Protein AF-A0A9E3VRW7-F1 (afdb_monomer_lite)

Structure (mmCIF, N/CA/C/O backbone):
data_AF-A0A9E3VRW7-F1
#
_entry.id   AF-A0A9E3VRW7-F1
#
loop_
_atom_site.group_PDB
_atom_site.id
_atom_site.type_symbol
_atom_site.label_atom_id
_atom_site.label_alt_id
_atom_site.label_comp_id
_atom_site.label_asym_id
_atom_site.label_entity_id
_atom_site.label_seq_id
_atom_site.pdbx_PDB_ins_code
_atom_site.Cartn_x
_atom_site.Cartn_y
_atom_site.Cartn_z
_atom_site.occupancy
_atom_site.B_iso_or_equiv
_atom_site.auth_seq_id
_atom_site.auth_comp_id
_atom_site.auth_asym_id
_atom_site.auth_atom_id
_atom_site.pdbx_PDB_model_num
ATOM 1 N N . LEU A 1 1 ? -4.780 -5.514 4.130 1.00 56.69 1 LEU A N 1
ATOM 2 C CA . LEU A 1 1 ? -4.415 -6.867 3.627 1.00 56.69 1 LEU A CA 1
ATOM 3 C C . LEU A 1 1 ? -5.246 -7.977 4.268 1.00 56.69 1 LEU A C 1
ATOM 5 O O . LEU A 1 1 ? -5.865 -8.692 3.493 1.00 56.69 1 LEU A O 1
ATOM 9 N N . PRO A 1 2 ? -5.353 -8.097 5.607 1.00 61.03 2 PRO A N 1
ATOM 10 C CA . PRO A 1 2 ? -6.103 -9.200 6.232 1.00 61.03 2 PRO A CA 1
ATOM 11 C C . PRO A 1 2 ? -7.586 -9.253 5.849 1.00 61.03 2 PRO A C 1
ATOM 13 O O . PRO A 1 2 ? -8.140 -10.332 5.719 1.00 61.03 2 PRO A O 1
ATOM 16 N N . ALA A 1 3 ? -8.183 -8.095 5.550 1.00 67.69 3 ALA A N 1
ATOM 17 C CA . ALA A 1 3 ? -9.534 -7.971 5.001 1.00 67.69 3 ALA A CA 1
ATOM 18 C C . ALA A 1 3 ? -9.744 -8.635 3.623 1.00 67.69 3 ALA A C 1
ATOM 20 O O . ALA A 1 3 ? -10.863 -8.981 3.274 1.00 67.69 3 ALA A O 1
ATOM 21 N N . ARG A 1 4 ? -8.685 -8.742 2.807 1.00 79.56 4 ARG A N 1
ATOM 22 C CA . ARG A 1 4 ? -8.758 -9.193 1.402 1.00 79.56 4 ARG A CA 1
ATOM 23 C C . ARG A 1 4 ? -8.120 -10.561 1.186 1.00 79.56 4 ARG A C 1
ATOM 25 O O . ARG A 1 4 ? -8.521 -11.288 0.290 1.00 79.56 4 ARG A O 1
ATOM 32 N N . VAL A 1 5 ? -7.104 -10.887 1.983 1.00 82.25 5 VAL A N 1
ATOM 33 C CA . VAL A 1 5 ? -6.364 -12.147 1.909 1.00 82.25 5 VAL A CA 1
ATOM 34 C C . VAL A 1 5 ? -6.290 -12.727 3.316 1.00 82.25 5 VAL A C 1
ATOM 36 O O . VAL A 1 5 ? -5.524 -12.247 4.159 1.00 82.25 5 VAL A O 1
ATOM 39 N N . GLY A 1 6 ? -7.113 -13.747 3.564 1.00 78.81 6 GLY A N 1
ATOM 40 C CA . GLY A 1 6 ? -7.118 -14.483 4.824 1.00 78.81 6 GLY A CA 1
ATOM 41 C C . GLY A 1 6 ? -5.772 -15.164 5.070 1.00 78.81 6 GLY A C 1
ATOM 42 O O . GLY A 1 6 ? -5.155 -15.682 4.142 1.00 78.81 6 GLY A O 1
ATOM 43 N N . HIS A 1 7 ? -5.306 -15.138 6.321 1.00 79.88 7 HIS A N 1
ATOM 44 C CA . HIS A 1 7 ? -4.051 -15.771 6.757 1.00 79.88 7 HIS A CA 1
ATOM 45 C C . HIS A 1 7 ? -2.822 -15.417 5.904 1.00 79.88 7 HIS A C 1
ATOM 47 O O . HIS A 1 7 ? -1.928 -16.243 5.726 1.00 79.88 7 HIS A O 1
ATOM 53 N N . TYR A 1 8 ? -2.767 -14.185 5.387 1.00 84.25 8 TYR A N 1
ATOM 54 C CA . TYR A 1 8 ? -1.642 -13.723 4.583 1.00 84.25 8 TYR A CA 1
ATOM 55 C C . TYR A 1 8 ? -0.297 -13.953 5.288 1.00 84.25 8 TYR A C 1
ATOM 57 O O . TYR A 1 8 ? -0.064 -13.467 6.400 1.00 84.25 8 TYR A O 1
ATOM 65 N N . THR A 1 9 ? 0.617 -14.622 4.590 1.00 84.62 9 THR A N 1
ATOM 66 C CA . THR A 1 9 ? 2.029 -14.744 4.962 1.00 84.62 9 THR A CA 1
ATOM 67 C C . THR A 1 9 ? 2.898 -14.095 3.890 1.00 84.62 9 THR A C 1
ATOM 69 O O . THR A 1 9 ? 2.550 -14.078 2.711 1.00 84.62 9 THR A O 1
ATOM 72 N N . SER A 1 10 ? 4.075 -13.590 4.271 1.00 85.62 10 SER A N 1
ATOM 73 C CA . SER A 1 10 ? 5.026 -13.011 3.305 1.00 85.62 10 SER A CA 1
ATOM 74 C C . SER A 1 10 ? 5.414 -13.984 2.184 1.00 85.62 10 SER A C 1
ATOM 76 O O . SER A 1 10 ? 5.638 -13.553 1.059 1.00 85.62 10 SER A O 1
ATOM 78 N N . THR A 1 11 ? 5.411 -15.290 2.469 1.00 88.25 11 THR A N 1
ATOM 79 C CA . THR A 1 11 ? 5.701 -16.346 1.488 1.00 88.25 11 THR A CA 1
ATOM 80 C C . THR A 1 11 ? 4.677 -16.429 0.358 1.00 88.25 11 THR A C 1
ATOM 82 O O . THR A 1 11 ? 5.025 -16.881 -0.725 1.00 88.25 11 THR A O 1
ATOM 85 N N . MET A 1 12 ? 3.429 -15.989 0.571 1.00 90.25 12 MET A N 1
ATOM 86 C CA . MET A 1 12 ? 2.426 -15.948 -0.500 1.00 90.25 12 MET A CA 1
ATOM 87 C C . MET A 1 12 ? 2.810 -14.924 -1.570 1.00 90.25 12 MET A C 1
ATOM 89 O O . MET A 1 12 ? 2.725 -15.215 -2.759 1.00 90.25 12 MET A O 1
ATOM 93 N N . LEU A 1 13 ? 3.265 -13.736 -1.154 1.00 88.38 13 LEU A N 1
ATOM 94 C CA . LEU A 1 13 ? 3.719 -12.704 -2.085 1.00 88.38 13 LEU A CA 1
ATOM 95 C C . LEU A 1 13 ? 5.017 -13.119 -2.787 1.00 88.38 13 LEU A C 1
ATOM 97 O O . LEU A 1 13 ? 5.138 -12.921 -3.994 1.00 88.38 13 LEU A O 1
ATOM 101 N N . ASP A 1 14 ? 5.950 -13.735 -2.052 1.00 90.12 14 ASP A N 1
ATOM 102 C CA . ASP A 1 14 ? 7.171 -14.300 -2.639 1.00 90.12 14 ASP A CA 1
ATOM 103 C C . ASP A 1 14 ? 6.813 -15.332 -3.730 1.00 90.12 14 ASP A C 1
ATOM 105 O O . ASP A 1 14 ? 7.257 -15.205 -4.868 1.00 90.12 14 ASP A O 1
ATOM 109 N N . GLY A 1 15 ? 5.909 -16.273 -3.428 1.00 91.06 15 GLY A N 1
ATOM 110 C CA . GLY A 1 15 ? 5.465 -17.301 -4.372 1.00 91.06 15 GLY A CA 1
ATOM 111 C C . GLY A 1 15 ? 4.766 -16.743 -5.615 1.00 91.06 15 GLY A C 1
ATOM 112 O O . GLY A 1 15 ? 5.042 -17.202 -6.718 1.00 91.06 15 GLY A O 1
ATOM 113 N N . ILE A 1 16 ? 3.914 -15.718 -5.479 1.00 89.75 16 ILE A N 1
ATOM 114 C CA . ILE A 1 16 ? 3.300 -15.052 -6.644 1.00 89.75 16 ILE A CA 1
ATOM 115 C C . ILE A 1 16 ? 4.371 -14.389 -7.515 1.00 89.75 16 ILE A C 1
ATOM 117 O O . ILE A 1 16 ? 4.276 -14.441 -8.735 1.00 89.75 16 ILE A O 1
ATOM 121 N N . THR A 1 17 ? 5.393 -13.786 -6.914 1.00 88.38 17 THR A N 1
ATOM 122 C CA . THR A 1 17 ? 6.481 -13.121 -7.655 1.00 88.38 17 THR A CA 1
ATOM 123 C C . THR A 1 17 ? 7.325 -14.123 -8.437 1.00 88.38 17 THR A C 1
ATOM 125 O O . THR A 1 17 ? 7.737 -13.843 -9.555 1.00 88.38 17 THR A O 1
ATOM 128 N N . GLU A 1 18 ? 7.547 -15.309 -7.872 1.00 87.69 18 GLU A N 1
ATOM 129 C CA . GLU A 1 18 ? 8.288 -16.390 -8.531 1.00 87.69 18 GLU A CA 1
ATOM 130 C C . GLU A 1 18 ? 7.469 -17.096 -9.623 1.00 87.69 18 GLU A C 1
ATOM 132 O O . GLU A 1 18 ? 8.027 -17.550 -10.620 1.00 87.69 18 GLU A O 1
ATOM 137 N N . GLN A 1 19 ? 6.150 -17.212 -9.440 1.00 90.38 19 GLN A N 1
ATOM 138 C CA . GLN A 1 19 ? 5.262 -17.979 -10.324 1.00 90.38 19 GLN A CA 1
ATOM 139 C C . GLN A 1 19 ? 4.557 -17.136 -11.393 1.00 90.38 19 GLN A C 1
ATOM 141 O O . GLN A 1 19 ? 3.916 -17.695 -12.282 1.00 90.38 19 GLN A O 1
ATOM 146 N N . SER A 1 20 ? 4.628 -15.808 -11.306 1.00 90.62 20 SER A N 1
ATOM 147 C CA . SER A 1 20 ? 3.950 -14.892 -12.225 1.00 90.62 20 SER A CA 1
ATOM 148 C C . SER A 1 20 ? 4.893 -13.815 -12.755 1.00 90.62 20 SER A C 1
ATOM 150 O O . SER A 1 20 ? 6.040 -13.696 -12.340 1.00 90.62 20 SER A O 1
ATOM 152 N N . ASP A 1 21 ? 4.377 -12.981 -13.654 1.00 90.56 21 ASP A N 1
ATOM 153 C CA . ASP A 1 21 ? 5.081 -11.806 -14.169 1.00 90.56 21 ASP A CA 1
ATOM 154 C C . ASP A 1 21 ? 4.985 -10.578 -13.254 1.00 90.56 21 ASP A C 1
ATOM 156 O O . ASP A 1 21 ? 5.237 -9.451 -13.693 1.00 90.56 21 ASP A O 1
ATOM 160 N N . LEU A 1 22 ? 4.586 -10.757 -11.992 1.00 92.88 22 LEU A N 1
ATOM 161 C CA . LEU A 1 22 ? 4.568 -9.672 -11.023 1.00 92.88 22 LEU A CA 1
ATOM 162 C C . LEU A 1 22 ? 5.998 -9.181 -10.771 1.00 92.88 22 LEU A C 1
ATOM 164 O O . LEU A 1 22 ? 6.883 -9.944 -10.398 1.00 92.88 22 LEU A O 1
ATOM 168 N N . MET A 1 23 ? 6.209 -7.880 -10.930 1.00 92.31 23 MET A N 1
ATOM 169 C CA . MET A 1 23 ? 7.456 -7.206 -10.601 1.00 92.31 23 MET A CA 1
ATOM 170 C C . MET A 1 23 ? 7.197 -5.994 -9.708 1.00 92.31 23 MET A C 1
ATOM 172 O O . MET A 1 23 ? 6.079 -5.472 -9.616 1.00 92.31 23 MET A O 1
ATOM 176 N N . TRP A 1 24 ? 8.260 -5.520 -9.067 1.00 93.75 24 TRP A N 1
ATOM 177 C CA . TRP A 1 24 ? 8.271 -4.229 -8.398 1.00 93.75 24 TRP A CA 1
ATOM 178 C C . TRP A 1 24 ? 9.310 -3.311 -9.038 1.00 93.75 24 TRP A C 1
ATOM 180 O O . TRP A 1 24 ? 10.312 -3.767 -9.579 1.00 93.75 24 TRP A O 1
ATOM 190 N N . SER A 1 25 ? 9.081 -2.007 -8.993 1.00 92.19 25 SER A N 1
ATOM 191 C CA . SER A 1 25 ? 10.049 -0.986 -9.410 1.00 92.19 25 SER A CA 1
ATOM 192 C C . SER A 1 25 ? 9.895 0.239 -8.521 1.00 92.19 25 SER A C 1
ATOM 194 O O . SER A 1 25 ? 8.840 0.429 -7.921 1.00 92.19 25 SER A O 1
ATOM 196 N N . GLY A 1 26 ? 10.915 1.087 -8.403 1.00 90.88 26 GLY A N 1
ATOM 197 C CA . GLY A 1 26 ? 10.721 2.362 -7.714 1.00 90.88 26 GLY A CA 1
ATOM 198 C C . GLY A 1 26 ? 9.974 3.373 -8.583 1.00 90.88 26 GLY A C 1
ATOM 199 O O . GLY A 1 26 ? 10.070 3.356 -9.811 1.00 90.88 26 GLY A O 1
ATOM 200 N N . CYS A 1 27 ? 9.216 4.242 -7.924 1.00 87.56 27 CYS A N 1
ATOM 201 C CA . CYS A 1 27 ? 8.469 5.349 -8.530 1.00 87.56 27 CYS A CA 1
ATOM 202 C C . CYS A 1 27 ? 8.624 6.628 -7.688 1.00 87.56 27 CYS A C 1
ATOM 204 O O . CYS A 1 27 ? 7.655 7.318 -7.361 1.00 87.56 27 CYS A O 1
ATOM 206 N N . GLY A 1 28 ? 9.857 6.870 -7.242 1.00 86.75 28 GLY A N 1
ATOM 207 C CA . GLY A 1 28 ? 10.236 7.943 -6.332 1.00 86.75 28 GLY A CA 1
ATOM 208 C C . GLY A 1 28 ? 10.828 7.440 -5.006 1.00 86.75 28 GLY A C 1
ATOM 209 O O . GLY A 1 28 ? 10.850 6.234 -4.726 1.00 86.75 28 GLY A O 1
ATOM 210 N N . PRO A 1 29 ? 11.326 8.356 -4.155 1.00 87.69 29 PRO A N 1
ATOM 211 C CA . PRO A 1 29 ? 12.037 8.004 -2.928 1.00 87.69 29 PRO A CA 1
ATOM 212 C C . PRO A 1 29 ? 11.196 7.141 -1.982 1.00 87.69 29 PRO A C 1
ATOM 214 O O . PRO A 1 29 ? 10.146 7.573 -1.505 1.00 87.69 29 PRO A O 1
ATOM 217 N N . GLN A 1 30 ? 11.683 5.929 -1.690 1.00 88.62 30 GLN A N 1
ATOM 218 C CA . GLN A 1 30 ? 11.021 4.938 -0.824 1.00 88.62 30 GLN A CA 1
ATOM 219 C C . GLN A 1 30 ? 9.583 4.587 -1.247 1.00 88.62 30 GLN A C 1
ATOM 221 O O . GLN A 1 30 ? 8.774 4.153 -0.425 1.00 88.62 30 GLN A O 1
ATOM 226 N N . LYS A 1 31 ? 9.257 4.766 -2.530 1.00 88.88 31 LYS A N 1
ATOM 227 C CA . LYS A 1 31 ? 7.981 4.369 -3.121 1.00 88.88 31 LYS A CA 1
ATOM 228 C C . LYS A 1 31 ? 8.234 3.289 -4.151 1.00 88.88 31 LYS A C 1
ATOM 230 O O . LYS A 1 31 ? 9.124 3.420 -4.989 1.00 88.88 31 LYS A O 1
ATOM 235 N N . ILE A 1 32 ? 7.433 2.235 -4.077 1.00 91.25 32 ILE A N 1
ATOM 236 C CA . ILE A 1 32 ? 7.453 1.148 -5.047 1.00 91.25 32 ILE A CA 1
ATOM 237 C C . ILE A 1 32 ? 6.130 1.099 -5.800 1.00 91.25 32 ILE A C 1
ATOM 239 O O . ILE A 1 32 ? 5.061 1.331 -5.236 1.00 91.25 32 ILE A O 1
ATOM 243 N N . LEU A 1 33 ? 6.227 0.756 -7.071 1.00 90.25 33 LEU A N 1
ATOM 244 C CA . LEU A 1 33 ? 5.139 0.353 -7.932 1.00 90.25 33 LEU A CA 1
ATOM 245 C C . LEU A 1 33 ? 5.131 -1.174 -7.998 1.00 90.25 33 LEU A C 1
ATOM 247 O O . LEU A 1 33 ? 6.176 -1.783 -8.213 1.00 90.25 33 LEU A O 1
ATOM 251 N N . LEU A 1 34 ? 3.951 -1.774 -7.852 1.00 91.12 34 LEU A N 1
ATOM 252 C CA . LEU A 1 34 ? 3.716 -3.176 -8.185 1.00 91.12 34 LEU A CA 1
ATOM 253 C C . LEU A 1 34 ? 2.979 -3.232 -9.516 1.00 91.12 34 LEU A C 1
ATOM 255 O O . LEU A 1 34 ? 1.935 -2.599 -9.667 1.00 91.12 34 LEU A O 1
ATOM 259 N N . SER A 1 35 ? 3.522 -3.974 -10.473 1.00 91.25 35 SER A N 1
ATOM 260 C CA . SER A 1 35 ? 2.912 -4.138 -11.791 1.00 91.25 35 SER A CA 1
ATOM 261 C C . SER A 1 35 ? 3.303 -5.481 -12.389 1.00 91.25 35 SER A C 1
ATOM 263 O O . SER A 1 35 ? 4.332 -6.053 -12.035 1.00 91.25 35 SER A O 1
ATOM 265 N N . PHE A 1 36 ? 2.482 -5.997 -13.297 1.00 91.12 36 PHE A N 1
ATOM 266 C CA . PHE A 1 36 ? 2.937 -7.076 -14.163 1.00 91.12 36 PHE A CA 1
ATOM 267 C C . PHE A 1 36 ? 3.898 -6.521 -15.209 1.00 91.12 36 PHE A C 1
ATOM 269 O O . PHE A 1 36 ? 3.717 -5.388 -15.657 1.00 91.12 36 PHE A O 1
ATOM 276 N N . ARG A 1 37 ? 4.878 -7.326 -15.636 1.00 88.56 37 ARG A N 1
ATOM 277 C CA . ARG A 1 37 ? 5.895 -6.902 -16.613 1.00 88.56 37 ARG A CA 1
ATOM 278 C C . ARG A 1 37 ? 5.296 -6.255 -17.866 1.00 88.56 37 ARG A C 1
ATOM 280 O O . ARG A 1 37 ? 5.799 -5.232 -18.313 1.00 88.56 37 ARG A O 1
ATOM 287 N N . PHE A 1 38 ? 4.205 -6.821 -18.382 1.00 87.44 38 PHE A N 1
ATOM 288 C CA . PHE A 1 38 ? 3.514 -6.344 -19.585 1.00 87.44 38 PHE A CA 1
ATOM 289 C C . PHE A 1 38 ? 2.714 -5.046 -19.381 1.00 87.44 38 PHE A C 1
ATOM 291 O O . PHE A 1 38 ? 2.389 -4.376 -20.349 1.00 87.44 38 PHE A O 1
ATOM 298 N N . ASN A 1 39 ? 2.414 -4.672 -18.134 1.00 89.69 39 ASN A N 1
ATOM 299 C CA . ASN A 1 39 ? 1.672 -3.454 -17.792 1.00 89.69 39 ASN A CA 1
ATOM 300 C C . ASN A 1 39 ? 2.591 -2.297 -17.391 1.00 89.69 39 ASN A C 1
ATOM 302 O O . ASN A 1 39 ? 2.111 -1.262 -16.930 1.00 89.69 39 ASN A O 1
ATOM 306 N N . ARG A 1 40 ? 3.910 -2.463 -17.495 1.00 86.94 40 ARG A N 1
ATOM 307 C CA . ARG A 1 40 ? 4.858 -1.476 -16.982 1.00 86.94 40 ARG A CA 1
ATOM 308 C C . ARG A 1 40 ? 4.713 -0.110 -17.661 1.00 86.94 40 ARG A C 1
ATOM 310 O O . ARG A 1 40 ? 4.780 0.905 -16.972 1.00 86.94 40 ARG A O 1
ATOM 317 N N . ASP A 1 41 ? 4.423 -0.090 -18.957 1.00 87.88 41 ASP A N 1
ATOM 318 C CA . ASP A 1 41 ? 4.277 1.142 -19.748 1.00 87.88 41 ASP A CA 1
ATOM 319 C C . ASP A 1 41 ? 3.046 1.971 -19.337 1.00 87.88 41 ASP A C 1
ATOM 321 O O . ASP A 1 41 ? 2.973 3.184 -19.555 1.00 87.88 41 ASP A O 1
ATOM 325 N N . LEU A 1 42 ? 2.095 1.355 -18.622 1.00 89.12 42 LEU A N 1
ATOM 326 C CA . LEU A 1 42 ? 0.970 2.075 -18.029 1.00 89.12 42 LEU A CA 1
ATOM 327 C C . LEU A 1 42 ? 1.428 3.042 -16.929 1.00 89.12 42 LEU A C 1
ATOM 329 O O . LEU A 1 42 ? 0.737 4.031 -16.681 1.00 89.12 42 LEU A O 1
ATOM 333 N N . TYR A 1 43 ? 2.579 2.800 -16.295 1.00 86.56 43 TYR A N 1
ATOM 334 C CA . TYR A 1 43 ? 3.046 3.508 -15.102 1.00 86.56 43 TYR A CA 1
ATOM 335 C C . TYR A 1 43 ? 4.417 4.176 -15.315 1.00 86.56 43 TYR A C 1
ATOM 337 O O . TYR A 1 43 ? 5.398 3.791 -14.667 1.00 86.56 43 TYR A O 1
ATOM 345 N N . PRO A 1 44 ? 4.521 5.195 -16.188 1.00 81.31 44 PRO A N 1
ATOM 346 C CA . PRO A 1 44 ? 5.765 5.936 -16.337 1.00 81.31 44 PRO A CA 1
ATOM 347 C C . PRO A 1 44 ? 6.161 6.569 -14.997 1.00 81.31 44 PRO A C 1
ATOM 349 O O . PRO A 1 44 ? 5.319 7.119 -14.277 1.00 81.31 44 PRO A O 1
ATOM 352 N N . ASN A 1 45 ? 7.443 6.466 -14.639 1.00 75.25 45 ASN A N 1
ATOM 353 C CA . ASN A 1 45 ? 7.954 7.081 -13.422 1.00 75.25 45 ASN A CA 1
ATOM 354 C C . ASN A 1 45 ? 8.151 8.588 -13.666 1.00 75.25 45 ASN A C 1
ATOM 356 O O . ASN A 1 45 ? 9.039 8.938 -14.438 1.00 75.25 45 ASN A O 1
ATOM 360 N N . PRO A 1 46 ? 7.397 9.482 -13.000 1.00 65.06 46 PRO A N 1
ATOM 361 C CA . PRO A 1 46 ? 7.520 10.924 -13.222 1.00 65.06 46 PRO A CA 1
ATOM 362 C C . PRO A 1 46 ? 8.895 11.479 -12.822 1.00 65.06 46 PRO A C 1
ATOM 364 O O . PRO A 1 46 ? 9.307 12.515 -13.331 1.00 65.06 46 PRO A O 1
ATOM 367 N N . ASP A 1 47 ? 9.608 10.790 -11.924 1.00 64.75 47 ASP A N 1
ATOM 368 C CA . ASP A 1 47 ? 10.940 11.190 -11.462 1.00 64.75 47 ASP A CA 1
ATOM 369 C C . ASP A 1 47 ? 12.071 10.600 -12.331 1.00 64.75 47 ASP A C 1
ATOM 371 O O . ASP A 1 47 ? 13.245 10.876 -12.077 1.00 64.75 47 ASP A O 1
ATOM 375 N N . ALA A 1 48 ? 11.759 9.779 -13.346 1.00 61.84 48 ALA A N 1
ATOM 376 C CA . ALA A 1 48 ? 12.775 9.217 -14.244 1.00 61.84 48 ALA A CA 1
ATOM 377 C C . ALA A 1 48 ? 13.450 10.280 -15.128 1.00 61.84 48 ALA A C 1
ATOM 379 O O . ALA A 1 48 ? 14.602 10.074 -15.519 1.00 61.84 48 ALA A O 1
ATOM 380 N N . ASP A 1 49 ? 12.763 11.401 -15.370 1.00 56.25 49 ASP A N 1
ATOM 381 C CA . ASP A 1 49 ? 13.200 12.504 -16.239 1.00 56.25 49 ASP A CA 1
ATOM 382 C C . ASP A 1 49 ? 13.899 13.639 -15.464 1.00 56.25 49 ASP A C 1
ATOM 384 O O . ASP A 1 49 ? 14.289 14.656 -16.034 1.00 56.25 49 ASP A O 1
ATOM 388 N N . ALA A 1 50 ? 14.042 13.500 -14.138 1.00 59.34 50 ALA A N 1
ATOM 389 C CA . ALA A 1 50 ? 14.607 14.543 -13.280 1.00 59.34 50 ALA A CA 1
ATOM 390 C C . ALA A 1 50 ? 16.140 14.677 -13.391 1.00 59.34 50 ALA A C 1
ATOM 392 O O . ALA A 1 50 ? 16.691 15.706 -12.996 1.00 59.34 50 ALA A O 1
ATOM 393 N N . GLU A 1 51 ? 16.840 13.673 -13.929 1.00 58.31 51 GLU A N 1
ATOM 394 C CA . GLU A 1 51 ? 18.233 13.826 -14.356 1.00 58.31 51 GLU A CA 1
ATOM 395 C C . GLU A 1 51 ? 18.322 14.042 -15.863 1.00 58.31 51 GLU A C 1
ATOM 397 O O . GLU A 1 51 ? 17.499 13.508 -16.605 1.00 58.31 51 GLU A O 1
ATOM 402 N N . PRO A 1 52 ? 19.355 14.760 -16.346 1.00 56.16 52 PRO A N 1
ATOM 403 C CA . PRO A 1 52 ? 19.665 14.709 -17.758 1.00 56.16 52 PRO A CA 1
ATOM 404 C C . PRO A 1 52 ? 19.904 13.240 -18.120 1.00 56.16 52 PRO A C 1
ATOM 406 O O . PRO A 1 52 ? 20.801 12.588 -17.584 1.00 56.16 52 PRO A O 1
ATOM 409 N N . GLU A 1 53 ? 19.090 12.746 -19.049 1.00 57.38 53 GLU A N 1
ATOM 410 C CA . GLU A 1 53 ? 19.085 11.404 -19.649 1.00 57.38 53 GLU A CA 1
ATOM 411 C C . GLU A 1 53 ? 20.497 10.879 -20.009 1.00 57.38 53 GLU A C 1
ATOM 413 O O . GLU A 1 53 ? 20.745 9.683 -20.121 1.00 57.38 53 GLU A O 1
ATOM 418 N N . THR A 1 54 ? 21.473 11.784 -20.099 1.00 62.88 54 THR A N 1
ATOM 419 C CA . THR A 1 54 ? 22.882 11.563 -20.419 1.00 62.88 54 THR A CA 1
ATOM 420 C C . THR A 1 54 ? 23.720 10.855 -19.346 1.00 62.88 54 THR A C 1
ATOM 422 O O . THR A 1 54 ? 24.786 10.336 -19.693 1.00 62.88 54 THR A O 1
ATOM 425 N N . LEU A 1 55 ? 23.311 10.812 -18.069 1.00 76.38 55 LEU A N 1
ATOM 426 C CA . LEU A 1 55 ? 24.132 10.220 -16.995 1.00 76.38 55 LEU A CA 1
ATOM 427 C C . LEU A 1 55 ? 23.942 8.706 -16.840 1.00 76.38 55 LEU A C 1
ATOM 429 O O . LEU A 1 55 ? 24.923 7.982 -16.649 1.00 76.38 55 LEU A O 1
ATOM 433 N N . TRP A 1 56 ? 22.711 8.201 -16.963 1.00 85.00 56 TRP A N 1
ATOM 434 C CA . TRP A 1 56 ? 22.425 6.773 -16.784 1.00 85.00 56 TRP A CA 1
ATOM 435 C C . TRP A 1 56 ? 23.203 5.866 -17.757 1.00 85.00 56 TRP A C 1
ATOM 437 O O . TRP A 1 56 ? 23.843 4.927 -17.277 1.00 85.00 56 TRP A O 1
ATOM 447 N N . PRO A 1 57 ? 23.293 6.170 -19.069 1.00 86.31 57 PRO A N 1
ATOM 448 C CA . PRO A 1 57 ? 24.088 5.377 -20.010 1.00 86.31 57 PRO A CA 1
ATOM 449 C C . PRO A 1 57 ? 25.583 5.295 -19.664 1.00 86.31 57 PRO A C 1
ATOM 451 O O . PRO A 1 57 ? 26.262 4.366 -20.092 1.00 86.31 57 PRO A O 1
ATOM 454 N N . GLN A 1 58 ? 26.113 6.244 -18.884 1.00 87.00 58 GLN A N 1
ATOM 455 C CA . GLN A 1 58 ? 27.512 6.243 -18.436 1.00 87.00 58 GLN A CA 1
ATOM 456 C C . GLN A 1 58 ? 27.712 5.459 -17.133 1.00 87.00 58 GLN A C 1
ATOM 458 O O . GLN A 1 58 ? 28.799 4.929 -16.890 1.00 87.00 58 GLN A O 1
ATOM 463 N N . ILE A 1 59 ? 26.685 5.410 -16.281 1.00 89.12 59 ILE A N 1
ATOM 464 C CA . ILE A 1 59 ? 26.733 4.770 -14.963 1.00 89.12 59 ILE A CA 1
ATOM 465 C C . ILE A 1 59 ? 26.341 3.295 -15.053 1.00 89.12 59 ILE A C 1
ATOM 467 O O . ILE A 1 59 ? 26.994 2.459 -14.430 1.00 89.12 59 ILE A O 1
ATOM 471 N N . ALA A 1 60 ? 25.323 2.955 -15.848 1.00 91.31 60 ALA A N 1
ATOM 472 C CA . ALA A 1 60 ? 24.800 1.596 -15.934 1.00 91.31 60 ALA A CA 1
ATOM 473 C C . ALA A 1 60 ? 25.884 0.559 -16.298 1.00 91.31 60 ALA A C 1
ATOM 475 O O . ALA A 1 60 ? 25.994 -0.425 -15.568 1.00 91.31 60 ALA A O 1
ATOM 476 N N . PRO A 1 61 ? 26.771 0.795 -17.292 1.00 93.94 61 PRO A N 1
ATOM 477 C CA . PRO A 1 61 ? 27.850 -0.141 -17.620 1.00 93.94 61 PRO A CA 1
ATOM 478 C C . PRO A 1 61 ? 28.963 -0.210 -16.569 1.00 93.94 61 PRO A C 1
ATOM 480 O O . PRO A 1 61 ? 29.817 -1.078 -16.650 1.00 93.94 61 PRO A O 1
ATOM 483 N N . ARG A 1 62 ? 29.015 0.724 -15.609 1.00 93.62 62 ARG A N 1
ATOM 484 C CA . ARG A 1 62 ? 29.953 0.657 -14.475 1.00 93.62 62 ARG A CA 1
ATOM 485 C C . ARG A 1 62 ? 29.381 -0.142 -13.314 1.00 93.62 62 ARG A C 1
ATOM 487 O O . ARG A 1 62 ? 30.155 -0.659 -12.522 1.00 93.62 62 ARG A O 1
ATOM 494 N N . LEU A 1 63 ? 28.053 -0.202 -13.198 1.00 93.38 63 LEU A N 1
ATOM 495 C CA . LEU A 1 63 ? 27.355 -0.956 -12.159 1.00 93.38 63 LEU A CA 1
ATOM 496 C C . LEU A 1 63 ? 27.048 -2.390 -12.591 1.00 93.38 63 LEU A C 1
ATOM 498 O O . LEU A 1 63 ? 27.138 -3.281 -11.758 1.00 93.38 63 LEU A O 1
ATOM 502 N N . PHE A 1 64 ? 26.717 -2.617 -13.863 1.00 96.25 64 PHE A N 1
ATOM 503 C CA . PHE A 1 64 ? 26.289 -3.912 -14.392 1.00 96.25 64 PHE A CA 1
ATOM 504 C C . PHE A 1 64 ? 27.217 -4.386 -15.522 1.00 96.25 64 PHE A C 1
ATOM 506 O O . PHE A 1 64 ? 27.435 -3.620 -16.463 1.00 96.25 64 PHE A O 1
ATOM 513 N N . PRO A 1 65 ? 27.712 -5.643 -15.484 1.00 93.69 65 PRO A N 1
ATOM 514 C CA . PRO A 1 65 ? 28.533 -6.202 -16.563 1.00 93.69 65 PRO A CA 1
ATOM 515 C C . PRO A 1 65 ? 27.816 -6.253 -17.921 1.00 93.69 65 PRO A C 1
ATOM 517 O O . PRO A 1 65 ? 28.415 -5.947 -18.949 1.00 93.69 65 PRO A O 1
ATOM 520 N N . ASP A 1 66 ? 26.537 -6.636 -17.918 1.00 93.31 66 ASP A N 1
ATOM 521 C CA . ASP A 1 66 ? 25.626 -6.611 -19.066 1.00 93.31 66 ASP A CA 1
ATOM 522 C C . ASP A 1 66 ? 24.282 -6.031 -18.607 1.00 93.31 66 ASP A C 1
ATOM 524 O O . ASP A 1 66 ? 23.709 -6.473 -17.611 1.00 93.31 66 ASP A O 1
ATOM 528 N N . LEU A 1 67 ? 23.750 -5.056 -19.344 1.00 92.25 67 LEU A N 1
ATOM 529 C CA . LEU A 1 67 ? 22.472 -4.409 -19.032 1.00 92.25 67 LEU A CA 1
ATOM 530 C C . LEU A 1 67 ? 21.265 -5.339 -19.222 1.00 92.25 67 LEU A C 1
ATOM 532 O O . LEU A 1 67 ? 20.180 -5.037 -18.737 1.00 92.25 67 LEU A O 1
ATOM 536 N N . ARG A 1 68 ? 21.436 -6.462 -19.929 1.00 91.94 68 ARG A N 1
ATOM 537 C CA . ARG A 1 68 ? 20.399 -7.491 -20.108 1.00 91.94 68 ARG A CA 1
ATOM 538 C C . ARG A 1 68 ? 20.485 -8.610 -19.071 1.00 91.94 68 ARG A C 1
ATOM 540 O O . ARG A 1 68 ? 19.596 -9.459 -19.020 1.00 91.94 68 ARG A O 1
ATOM 547 N N . GLY A 1 69 ? 21.562 -8.638 -18.287 1.00 93.88 69 GLY A N 1
ATOM 548 C CA . GLY A 1 69 ? 21.812 -9.660 -17.282 1.00 93.88 69 GLY A CA 1
ATOM 549 C C . GLY A 1 69 ? 21.077 -9.405 -15.968 1.00 93.88 69 GLY A C 1
ATOM 550 O O . GLY A 1 69 ? 20.581 -8.312 -15.694 1.00 93.88 69 GLY A O 1
ATOM 551 N N . GLN A 1 70 ? 21.051 -10.440 -15.133 1.00 95.00 70 GLN A N 1
ATOM 552 C CA . GLN A 1 70 ? 20.631 -10.357 -13.738 1.00 95.00 70 GLN A CA 1
ATOM 553 C C . GLN A 1 70 ? 21.779 -10.867 -12.871 1.00 95.00 70 GLN A C 1
ATOM 555 O O . GLN A 1 70 ? 22.389 -11.887 -13.193 1.00 95.00 70 GLN A O 1
ATOM 560 N N . TYR A 1 71 ? 22.083 -10.157 -11.790 1.00 95.75 71 TYR A N 1
ATOM 561 C CA . TYR A 1 71 ? 23.261 -10.432 -10.971 1.00 95.75 71 TYR A CA 1
ATOM 562 C C . TYR A 1 71 ? 22.910 -10.378 -9.495 1.00 95.75 71 TYR A C 1
ATOM 564 O O . TYR A 1 71 ? 22.246 -9.448 -9.040 1.00 95.75 71 TYR A O 1
ATOM 572 N N . ASP A 1 72 ? 23.378 -11.355 -8.726 1.00 94.38 72 ASP A N 1
ATOM 573 C CA . ASP A 1 72 ? 23.323 -11.234 -7.274 1.00 94.38 72 ASP A CA 1
ATOM 574 C C . ASP A 1 72 ? 24.219 -10.080 -6.781 1.00 94.38 72 ASP A C 1
ATOM 576 O O . ASP A 1 72 ? 25.040 -9.505 -7.506 1.00 94.38 72 ASP A O 1
ATOM 580 N N . PHE A 1 73 ? 24.042 -9.710 -5.516 1.00 92.62 73 PHE A N 1
ATOM 581 C CA . PHE A 1 73 ? 24.774 -8.592 -4.930 1.00 92.62 73 PHE A CA 1
ATOM 582 C C . PHE A 1 73 ? 26.295 -8.831 -4.865 1.00 92.62 73 PHE A C 1
ATOM 584 O O . PHE A 1 73 ? 27.065 -7.874 -4.925 1.00 92.62 73 PHE A O 1
ATOM 591 N N . GLU A 1 74 ? 26.743 -10.084 -4.730 1.00 90.75 74 GLU A N 1
ATOM 592 C CA . GLU A 1 74 ? 28.168 -10.420 -4.605 1.00 90.75 74 GLU A CA 1
ATOM 593 C C . GLU A 1 74 ? 28.895 -10.271 -5.946 1.00 90.75 74 GLU A C 1
ATOM 595 O O . GLU A 1 74 ? 29.932 -9.614 -6.000 1.00 90.75 74 GLU A O 1
ATOM 600 N N . ASN A 1 75 ? 28.302 -10.757 -7.037 1.00 93.50 75 ASN A N 1
ATOM 601 C CA . ASN A 1 75 ? 28.843 -10.604 -8.386 1.00 93.50 75 ASN A CA 1
ATOM 602 C C . ASN A 1 75 ? 28.945 -9.131 -8.800 1.00 93.50 75 ASN A C 1
ATOM 604 O O . ASN A 1 75 ? 29.937 -8.726 -9.405 1.00 93.50 75 ASN A O 1
ATOM 608 N N . LEU A 1 76 ? 27.952 -8.305 -8.445 1.00 94.19 76 LEU A N 1
ATOM 609 C CA . LEU A 1 76 ? 28.027 -6.861 -8.681 1.00 94.19 76 LEU A CA 1
ATOM 610 C C . LEU A 1 76 ? 29.139 -6.203 -7.861 1.00 94.19 76 LEU A C 1
ATOM 612 O O . LEU A 1 76 ? 29.826 -5.313 -8.359 1.00 94.19 76 LEU A O 1
ATOM 616 N N . LEU A 1 77 ? 29.350 -6.636 -6.618 1.00 92.50 77 LEU A N 1
ATOM 617 C CA . LEU A 1 77 ? 30.422 -6.114 -5.773 1.00 92.50 77 LEU A CA 1
ATOM 618 C C . LEU A 1 77 ? 31.807 -6.457 -6.338 1.00 92.50 77 LEU A C 1
ATOM 620 O O . LEU A 1 77 ? 32.676 -5.589 -6.389 1.00 92.50 77 LEU A O 1
ATOM 624 N N . ASP A 1 78 ? 31.990 -7.695 -6.795 1.00 92.81 78 ASP A N 1
ATOM 625 C CA . ASP A 1 78 ? 33.246 -8.158 -7.387 1.00 92.81 78 ASP A CA 1
ATOM 626 C C . ASP A 1 78 ? 33.532 -7.465 -8.728 1.00 92.81 78 ASP A C 1
ATOM 628 O O . ASP A 1 78 ? 34.677 -7.108 -9.007 1.00 92.81 78 ASP A O 1
ATOM 632 N N . TYR A 1 79 ? 32.496 -7.214 -9.534 1.00 95.12 79 TYR A N 1
ATOM 633 C CA . TYR A 1 79 ? 32.609 -6.481 -10.796 1.00 95.12 79 TYR A CA 1
ATOM 634 C C . TYR A 1 79 ? 32.962 -5.000 -10.601 1.00 95.12 79 TYR A C 1
ATOM 636 O O . TYR A 1 79 ? 33.856 -4.472 -11.261 1.00 95.12 79 TYR A O 1
ATOM 644 N N . THR A 1 80 ? 32.251 -4.323 -9.698 1.00 94.25 80 THR A N 1
ATOM 645 C CA . THR A 1 80 ? 32.386 -2.873 -9.479 1.00 94.25 80 THR A CA 1
ATOM 646 C C . THR A 1 80 ? 33.640 -2.506 -8.687 1.00 94.25 80 THR A C 1
ATOM 648 O O . THR A 1 80 ? 34.172 -1.409 -8.853 1.00 94.25 80 THR A O 1
ATOM 651 N N . GLY A 1 81 ? 34.097 -3.386 -7.789 1.00 91.69 81 GLY A N 1
ATOM 652 C CA . GLY A 1 81 ? 35.219 -3.126 -6.885 1.00 91.69 81 GLY A CA 1
ATOM 653 C C . GLY A 1 81 ? 34.959 -2.033 -5.837 1.00 91.69 81 GLY A C 1
ATOM 654 O O . GLY A 1 81 ? 35.893 -1.627 -5.142 1.00 91.69 81 GLY A O 1
ATOM 655 N N . ILE A 1 82 ? 33.720 -1.542 -5.715 1.00 91.62 82 ILE A N 1
ATOM 656 C CA . ILE A 1 82 ? 33.330 -0.511 -4.740 1.00 91.62 82 ILE A CA 1
ATOM 657 C C . ILE A 1 82 ? 32.974 -1.135 -3.387 1.00 91.62 82 ILE A C 1
ATOM 659 O O . ILE A 1 82 ? 32.904 -2.353 -3.223 1.00 91.62 82 ILE A O 1
ATOM 663 N N . THR A 1 83 ? 32.754 -0.307 -2.368 1.00 90.12 83 THR A N 1
ATOM 664 C CA . THR A 1 83 ? 32.352 -0.810 -1.051 1.00 90.12 83 THR A CA 1
ATOM 665 C C . THR A 1 83 ? 30.893 -1.280 -1.035 1.00 90.12 83 THR A C 1
ATOM 667 O O . THR A 1 83 ? 30.046 -0.808 -1.790 1.00 90.12 83 THR A O 1
ATOM 670 N N . VAL A 1 84 ? 30.552 -2.167 -0.090 1.00 87.56 84 VAL A N 1
ATOM 671 C CA . VAL A 1 84 ? 29.162 -2.622 0.138 1.00 87.56 84 VAL A CA 1
ATOM 672 C C . VAL A 1 84 ? 28.213 -1.441 0.358 1.00 87.56 84 VAL A C 1
ATOM 674 O O . VAL A 1 84 ? 27.066 -1.478 -0.086 1.00 87.56 84 VAL A O 1
ATOM 677 N N . ALA A 1 85 ? 28.685 -0.400 1.048 1.00 88.44 85 ALA A N 1
ATOM 678 C CA . ALA A 1 85 ? 27.892 0.784 1.329 1.00 88.44 85 ALA A CA 1
ATOM 679 C C . ALA A 1 85 ? 27.600 1.592 0.061 1.00 88.44 85 ALA A C 1
ATOM 681 O O . ALA A 1 85 ? 26.443 1.930 -0.179 1.00 88.44 85 ALA A O 1
ATOM 682 N N . GLU A 1 86 ? 28.618 1.827 -0.769 1.00 90.81 86 GLU A N 1
ATOM 683 C CA . GLU A 1 86 ? 28.481 2.538 -2.044 1.00 90.81 86 GLU A CA 1
ATOM 684 C C . GLU A 1 86 ? 27.592 1.772 -3.028 1.00 90.81 86 GLU A C 1
ATOM 686 O O . GLU A 1 86 ? 26.707 2.373 -3.635 1.00 90.81 86 GLU A O 1
ATOM 691 N N . LEU A 1 87 ? 27.752 0.445 -3.135 1.00 91.94 87 LEU A N 1
ATOM 692 C CA . LEU A 1 87 ? 26.898 -0.380 -3.994 1.00 91.94 87 LEU A CA 1
ATOM 693 C C . LEU A 1 87 ? 25.443 -0.366 -3.518 1.00 91.94 87 LEU A C 1
ATOM 695 O O . LEU A 1 87 ? 24.536 -0.138 -4.312 1.00 91.94 87 LEU A O 1
ATOM 699 N N . THR A 1 88 ? 25.213 -0.547 -2.213 1.00 92.00 88 THR A N 1
ATOM 700 C CA . THR A 1 88 ? 23.864 -0.491 -1.624 1.00 92.00 88 THR A CA 1
ATOM 701 C C . THR A 1 88 ? 23.198 0.856 -1.896 1.00 92.00 88 THR A C 1
ATOM 703 O O . THR A 1 88 ? 22.036 0.898 -2.292 1.00 92.00 88 THR A O 1
ATOM 706 N N . GLN A 1 89 ? 23.926 1.955 -1.683 1.00 91.81 89 GLN A N 1
ATOM 707 C CA . GLN A 1 89 ? 23.419 3.300 -1.929 1.00 91.81 89 GLN A CA 1
ATOM 708 C C . GLN A 1 89 ? 23.086 3.505 -3.411 1.00 91.81 89 GLN A C 1
ATOM 710 O O . GLN A 1 89 ? 21.989 3.967 -3.713 1.00 91.81 89 GLN A O 1
ATOM 715 N N . SER A 1 90 ? 23.987 3.104 -4.313 1.00 92.56 90 SER A N 1
ATOM 716 C CA . SER A 1 90 ? 23.802 3.243 -5.762 1.00 92.56 90 SER A CA 1
ATOM 717 C C . SER A 1 90 ? 22.594 2.444 -6.256 1.00 92.56 90 SER A C 1
ATOM 719 O O . SER A 1 90 ? 21.756 2.975 -6.978 1.00 92.56 90 SER A O 1
ATOM 721 N N . LEU A 1 91 ? 22.452 1.182 -5.831 1.00 94.19 91 LEU A N 1
ATOM 722 C CA . LEU A 1 91 ? 21.313 0.348 -6.221 1.00 94.19 91 LEU A CA 1
ATOM 723 C C . LEU A 1 91 ? 19.991 0.962 -5.753 1.00 94.19 91 LEU A C 1
ATOM 725 O O . LEU A 1 91 ? 19.081 1.103 -6.563 1.00 94.19 91 LEU A O 1
ATOM 729 N N . TRP A 1 92 ? 19.883 1.387 -4.488 1.00 93.69 92 TRP A N 1
ATOM 730 C CA . TRP A 1 92 ? 18.651 2.016 -3.999 1.00 93.69 92 TRP A CA 1
ATOM 731 C C . TRP A 1 92 ? 18.354 3.350 -4.687 1.00 93.69 92 TRP A C 1
ATOM 733 O O . TRP A 1 92 ? 17.198 3.623 -4.995 1.00 93.69 92 TRP A O 1
ATOM 743 N N . GLU A 1 93 ? 19.373 4.160 -4.971 1.00 91.62 93 GLU A N 1
ATOM 744 C CA . GLU A 1 93 ? 19.215 5.397 -5.735 1.00 91.62 93 GLU A CA 1
ATOM 745 C C . GLU A 1 93 ? 18.602 5.134 -7.120 1.00 91.62 93 GLU A C 1
ATOM 747 O O . GLU A 1 93 ? 17.600 5.758 -7.478 1.00 91.62 93 GLU A O 1
ATOM 752 N N . PHE A 1 94 ? 19.130 4.162 -7.869 1.00 91.69 94 PHE A N 1
ATOM 753 C CA . PHE A 1 94 ? 18.600 3.818 -9.192 1.00 91.69 94 PHE A CA 1
ATOM 754 C C . PHE A 1 94 ? 17.301 3.012 -9.157 1.00 91.69 94 PHE A C 1
ATOM 756 O O . PHE A 1 94 ? 16.521 3.080 -10.110 1.00 91.69 94 PHE A O 1
ATOM 763 N N . VAL A 1 95 ? 17.011 2.322 -8.052 1.00 93.44 95 VAL A N 1
ATOM 764 C CA . VAL A 1 95 ? 15.678 1.774 -7.786 1.00 93.44 95 VAL A CA 1
ATOM 765 C C . VAL A 1 95 ? 14.662 2.900 -7.704 1.00 93.44 95 VAL A C 1
ATOM 767 O O . VAL A 1 95 ? 13.677 2.853 -8.431 1.00 93.44 95 VAL A O 1
ATOM 770 N N . TRP A 1 96 ? 14.890 3.933 -6.884 1.00 91.44 96 TRP A N 1
ATOM 771 C CA . TRP A 1 96 ? 13.926 5.033 -6.712 1.00 91.44 96 TRP A CA 1
ATOM 772 C C . TRP A 1 96 ? 13.691 5.831 -7.992 1.00 91.44 96 TRP A C 1
ATOM 774 O O . TRP A 1 96 ? 12.600 6.360 -8.192 1.00 91.44 96 TRP A O 1
ATOM 784 N N . ARG A 1 97 ? 14.679 5.843 -8.888 1.00 88.38 97 ARG A N 1
ATOM 785 C CA . ARG A 1 97 ? 14.580 6.414 -10.238 1.00 88.38 97 ARG A CA 1
ATOM 786 C C . ARG A 1 97 ? 13.907 5.482 -11.255 1.00 88.38 97 ARG A C 1
ATOM 788 O O . ARG A 1 97 ? 13.705 5.878 -12.397 1.00 88.38 97 ARG A O 1
ATOM 795 N N . GLY A 1 98 ? 13.543 4.258 -10.873 1.00 89.69 98 GLY A N 1
ATOM 796 C CA . GLY A 1 98 ? 12.872 3.292 -11.748 1.00 89.69 98 GLY A CA 1
ATOM 797 C C . GLY A 1 98 ? 13.776 2.697 -12.833 1.00 89.69 98 GLY A C 1
ATOM 798 O O . GLY A 1 98 ? 13.271 2.234 -13.854 1.00 89.69 98 GLY A O 1
ATOM 799 N N . ARG A 1 99 ? 15.102 2.722 -12.633 1.00 90.75 99 ARG A N 1
ATOM 800 C CA . ARG A 1 99 ? 16.114 2.223 -13.586 1.00 90.75 99 ARG A CA 1
ATOM 801 C C . ARG A 1 99 ? 16.652 0.844 -13.221 1.00 90.75 99 ARG A C 1
ATOM 803 O O . ARG A 1 99 ? 17.078 0.102 -14.097 1.00 90.75 99 ARG A O 1
ATOM 810 N N . VAL A 1 100 ? 16.629 0.496 -11.940 1.00 94.06 100 VAL A N 1
ATOM 811 C CA . VAL A 1 100 ? 17.078 -0.801 -11.418 1.00 94.06 100 VAL A CA 1
ATOM 812 C C . VAL A 1 100 ? 15.943 -1.441 -10.631 1.00 94.06 100 VAL A C 1
ATOM 814 O O . VAL A 1 100 ? 15.148 -0.750 -9.994 1.00 94.06 100 VAL A O 1
ATOM 817 N N . SER A 1 101 ? 15.864 -2.765 -10.667 1.00 95.12 101 SER A N 1
ATOM 818 C CA . SER A 1 101 ? 14.996 -3.544 -9.789 1.00 95.12 101 SER A CA 1
ATOM 819 C C . SER A 1 101 ? 15.694 -4.830 -9.340 1.00 95.12 101 SER A C 1
ATOM 821 O O . SER A 1 101 ? 16.844 -5.089 -9.700 1.00 95.12 101 SER A O 1
ATOM 823 N N . ASN A 1 102 ? 15.015 -5.606 -8.504 1.00 95.19 102 ASN A N 1
ATOM 824 C CA . ASN A 1 102 ? 15.424 -6.927 -8.074 1.00 95.19 102 ASN A CA 1
ATOM 825 C C . ASN A 1 102 ? 14.228 -7.891 -8.126 1.00 95.19 102 ASN A C 1
ATOM 827 O O . ASN A 1 102 ? 13.068 -7.490 -8.041 1.00 95.19 102 ASN A O 1
ATOM 831 N N . ASP A 1 103 ? 14.506 -9.165 -8.364 1.00 92.62 103 ASP A N 1
ATOM 832 C CA . ASP A 1 103 ? 13.499 -10.194 -8.647 1.00 92.62 103 ASP A CA 1
ATOM 833 C C . ASP A 1 103 ? 12.759 -10.719 -7.405 1.00 92.62 103 ASP A C 1
ATOM 835 O O . ASP A 1 103 ? 11.768 -11.430 -7.545 1.00 92.62 103 ASP A O 1
ATOM 839 N N . THR A 1 104 ? 13.183 -10.350 -6.192 1.00 91.75 104 THR A N 1
ATOM 840 C CA . THR A 1 104 ? 12.571 -10.830 -4.949 1.00 91.75 104 THR A CA 1
ATOM 841 C C . THR A 1 104 ? 12.152 -9.705 -4.007 1.00 91.75 104 THR A C 1
ATOM 843 O O . THR A 1 104 ? 12.844 -8.704 -3.797 1.00 91.75 104 THR A O 1
ATOM 846 N N . PHE A 1 105 ? 11.027 -9.909 -3.318 1.00 91.75 105 PHE A N 1
ATOM 847 C CA . PHE A 1 105 ? 10.626 -9.068 -2.189 1.00 91.75 105 PHE A CA 1
ATOM 848 C C . PHE A 1 105 ? 11.545 -9.223 -0.974 1.00 91.75 105 PHE A C 1
ATOM 850 O O . PHE A 1 105 ? 11.501 -8.387 -0.068 1.00 91.75 105 PHE A O 1
ATOM 857 N N . GLY A 1 106 ? 12.396 -10.254 -0.934 1.00 90.88 106 GLY A N 1
ATOM 858 C CA . GLY A 1 106 ? 13.413 -10.405 0.103 1.00 90.88 106 GLY A CA 1
ATOM 859 C C . GLY A 1 106 ? 14.354 -9.196 0.175 1.00 90.88 106 GLY A C 1
ATOM 860 O O . GLY A 1 106 ? 14.684 -8.741 1.272 1.00 90.88 106 GLY A O 1
ATOM 861 N N . SER A 1 107 ? 14.719 -8.616 -0.974 1.00 92.00 107 SER A N 1
ATOM 862 C CA . SER A 1 107 ? 15.577 -7.427 -1.036 1.00 92.00 107 SER A CA 1
ATOM 863 C C . SER A 1 107 ? 14.871 -6.173 -0.535 1.00 92.00 107 SER A C 1
ATOM 865 O O . SER A 1 107 ? 15.461 -5.404 0.226 1.00 92.00 107 SER A O 1
ATOM 867 N N . LEU A 1 108 ? 13.586 -6.002 -0.865 1.00 92.38 108 LEU A N 1
ATOM 868 C CA . LEU A 1 108 ? 12.758 -4.928 -0.309 1.00 92.38 108 LEU A CA 1
ATOM 869 C C . LEU A 1 108 ? 12.588 -5.056 1.200 1.00 92.38 108 LEU A C 1
ATOM 871 O O . LEU A 1 108 ? 12.767 -4.076 1.915 1.00 92.38 108 LEU A O 1
ATOM 875 N N . ARG A 1 109 ? 12.282 -6.258 1.699 1.00 91.44 109 ARG A N 1
ATOM 876 C CA . ARG A 1 109 ? 12.140 -6.521 3.136 1.00 91.44 109 ARG A CA 1
ATOM 877 C C . ARG A 1 109 ? 13.421 -6.185 3.890 1.00 91.44 109 ARG A C 1
ATOM 879 O O . ARG A 1 109 ? 13.372 -5.432 4.859 1.00 91.44 109 ARG A O 1
ATOM 886 N N . LYS A 1 110 ? 14.569 -6.637 3.383 1.00 89.94 110 LYS A N 1
ATOM 887 C CA . LYS A 1 110 ? 15.874 -6.272 3.940 1.00 89.94 110 LYS A CA 1
ATOM 888 C C . LYS A 1 110 ? 16.122 -4.761 3.890 1.00 89.94 110 LYS A C 1
ATOM 890 O O . LYS A 1 110 ? 16.604 -4.186 4.860 1.00 89.94 110 LYS A O 1
ATOM 895 N N . GLY A 1 111 ? 15.761 -4.107 2.784 1.00 91.06 111 GLY A N 1
ATOM 896 C CA . GLY A 1 111 ? 15.812 -2.651 2.656 1.00 91.06 111 GLY A CA 1
ATOM 897 C C . GLY A 1 111 ? 14.959 -1.941 3.711 1.00 91.06 111 GLY A C 1
ATOM 898 O O . GLY A 1 111 ? 15.430 -1.012 4.355 1.00 91.06 111 GLY A O 1
ATOM 899 N N . ILE A 1 112 ? 13.736 -2.404 3.969 1.00 91.19 112 ILE A N 1
ATOM 900 C CA . ILE A 1 112 ? 12.852 -1.833 4.998 1.00 91.19 112 ILE A CA 1
ATOM 901 C C . ILE A 1 112 ? 13.475 -1.967 6.395 1.00 91.19 112 ILE A C 1
ATOM 903 O O . ILE A 1 112 ? 13.492 -0.991 7.148 1.00 91.19 112 ILE A O 1
ATOM 907 N N . GLU A 1 113 ? 14.042 -3.131 6.727 1.00 89.19 113 GLU A N 1
ATOM 908 C CA . GLU A 1 113 ? 14.723 -3.371 8.009 1.00 89.19 113 GLU A CA 1
ATOM 909 C C . GLU A 1 113 ? 15.896 -2.404 8.234 1.00 89.19 113 GLU A C 1
ATOM 911 O O . GLU A 1 113 ? 16.098 -1.905 9.343 1.00 89.19 113 GLU A O 1
ATOM 916 N N . THR A 1 114 ? 16.643 -2.082 7.173 1.00 88.31 114 THR A N 1
ATOM 917 C CA . THR A 1 114 ? 17.790 -1.160 7.214 1.00 88.31 114 THR A CA 1
ATOM 918 C C . THR A 1 114 ? 17.420 0.291 6.908 1.00 88.31 114 THR A C 1
ATOM 920 O O . THR A 1 114 ? 18.295 1.161 6.876 1.00 88.31 114 THR A O 1
ATOM 923 N N . LYS A 1 115 ? 16.132 0.586 6.686 1.00 89.44 115 LYS A N 1
ATOM 924 C CA . LYS A 1 115 ? 15.625 1.888 6.215 1.00 89.44 115 LYS A CA 1
ATOM 925 C C . LYS A 1 115 ? 16.287 2.360 4.913 1.00 89.44 115 LYS A C 1
ATOM 927 O O . LYS A 1 115 ? 16.505 3.558 4.731 1.00 89.44 115 LYS A O 1
ATOM 932 N N . PHE A 1 116 ? 16.628 1.414 4.041 1.00 89.38 116 PHE A N 1
ATOM 933 C CA . PHE A 1 116 ? 17.306 1.604 2.758 1.00 89.38 116 PHE A CA 1
ATOM 934 C C . PHE A 1 116 ? 18.656 2.311 2.896 1.00 89.38 116 PHE A C 1
ATOM 936 O O . PHE A 1 116 ? 19.131 2.964 1.969 1.00 89.38 116 PHE A O 1
ATOM 943 N N . LYS A 1 117 ? 19.274 2.202 4.077 1.00 84.44 117 LYS A N 1
ATOM 944 C CA . LYS A 1 117 ? 20.605 2.734 4.344 1.00 84.44 117 LYS A CA 1
ATOM 945 C C . LYS A 1 117 ? 21.631 1.609 4.301 1.00 84.44 117 LYS A C 1
ATOM 947 O O . LYS A 1 117 ? 21.319 0.475 4.680 1.00 84.44 117 LYS A O 1
ATOM 952 N N . PRO A 1 118 ? 22.870 1.915 3.888 1.00 77.69 118 PRO A N 1
ATOM 953 C CA . PRO A 1 118 ? 23.988 1.020 4.100 1.00 77.69 118 PRO A CA 1
ATOM 954 C C . PRO A 1 118 ? 24.042 0.557 5.553 1.00 77.69 118 PRO A C 1
ATOM 956 O O . PRO A 1 118 ? 23.991 1.370 6.478 1.00 77.69 118 PRO A O 1
ATOM 959 N N . ILE A 1 119 ? 24.169 -0.753 5.759 1.00 67.88 119 ILE A N 1
ATOM 960 C CA . ILE A 1 119 ? 24.552 -1.264 7.070 1.00 67.88 119 ILE A CA 1
ATOM 961 C C . ILE A 1 119 ? 26.016 -0.870 7.242 1.00 67.88 119 ILE A C 1
ATOM 963 O O . ILE A 1 119 ? 26.908 -1.517 6.693 1.00 67.88 119 ILE A O 1
ATOM 967 N N . GLU A 1 120 ? 26.269 0.213 7.976 1.00 58.19 120 GLU A N 1
ATOM 968 C CA . GLU A 1 120 ? 27.614 0.515 8.442 1.00 58.19 120 GLU A CA 1
ATOM 969 C C . GLU A 1 120 ? 28.042 -0.644 9.343 1.00 58.19 120 GLU A C 1
ATOM 971 O O . GLU A 1 120 ? 27.624 -0.755 10.497 1.00 58.19 120 GLU A O 1
ATOM 976 N N . THR A 1 121 ? 28.866 -1.552 8.820 1.00 53.00 121 THR A N 1
ATOM 977 C CA . THR A 1 121 ? 29.656 -2.441 9.669 1.00 53.00 121 THR A CA 1
ATOM 978 C C . THR A 1 121 ? 30.358 -1.556 10.682 1.00 53.00 121 THR A C 1
ATOM 980 O O . THR A 1 121 ? 31.183 -0.729 10.294 1.00 53.00 121 THR A O 1
ATOM 983 N N . ALA A 1 122 ? 29.967 -1.697 11.952 1.00 40.41 122 ALA A N 1
ATOM 984 C CA . ALA A 1 122 ? 30.426 -0.884 13.065 1.00 40.41 122 ALA A CA 1
ATOM 985 C C . ALA A 1 122 ? 31.901 -0.501 12.897 1.00 40.41 122 ALA A C 1
ATOM 987 O O . ALA A 1 122 ? 32.764 -1.376 12.748 1.00 40.41 122 ALA A O 1
ATOM 988 N N . LYS A 1 123 ? 32.158 0.814 12.913 1.00 39.16 123 LYS A N 1
ATOM 989 C CA . LYS A 1 123 ? 33.490 1.418 13.005 1.00 39.16 123 LYS A CA 1
ATOM 990 C C . LYS A 1 123 ? 34.414 0.532 13.842 1.00 39.16 123 LYS A C 1
ATOM 992 O O . LYS A 1 123 ? 34.069 0.139 14.955 1.00 39.16 123 LYS A O 1
ATOM 997 N N . ARG A 1 124 ? 35.607 0.251 13.308 1.00 42.72 124 ARG A N 1
ATOM 998 C CA . ARG A 1 124 ? 36.756 -0.286 14.051 1.00 42.72 124 ARG A CA 1
ATOM 999 C C . ARG A 1 124 ? 36.942 0.504 15.353 1.00 42.72 124 ARG A C 1
ATOM 1001 O O . ARG A 1 124 ? 37.591 1.541 15.331 1.00 42.72 124 ARG A O 1
ATOM 1008 N N . MET A 1 125 ? 36.424 0.015 16.476 1.00 37.59 125 MET A N 1
ATOM 1009 C CA . MET A 1 125 ? 36.845 0.437 17.811 1.00 37.59 125 MET A CA 1
ATOM 1010 C C . MET A 1 125 ? 36.833 -0.773 18.758 1.00 37.59 125 MET A C 1
ATOM 1012 O O . MET A 1 125 ? 35.834 -1.477 18.872 1.00 37.59 125 MET A O 1
ATOM 1016 N N . ALA A 1 126 ? 37.986 -0.970 19.407 1.00 39.38 126 ALA A N 1
ATOM 1017 C CA . ALA A 1 126 ? 38.353 -1.958 20.428 1.00 39.38 126 ALA A CA 1
ATOM 1018 C C . ALA A 1 126 ? 38.590 -3.430 20.000 1.00 39.38 126 ALA A C 1
ATOM 1020 O O . ALA A 1 126 ? 37.887 -4.020 19.180 1.00 39.38 126 ALA A O 1
ATOM 1021 N N . ALA A 1 127 ? 39.666 -3.983 20.575 1.00 42.75 127 ALA A N 1
ATOM 1022 C CA . ALA A 1 127 ? 40.316 -5.259 20.272 1.00 42.75 127 ALA A CA 1
ATOM 1023 C C . ALA A 1 127 ? 39.407 -6.500 20.454 1.00 42.75 127 ALA A C 1
ATOM 1025 O O . ALA A 1 127 ? 38.466 -6.466 21.247 1.00 42.75 127 ALA A O 1
ATOM 1026 N N . PRO A 1 128 ? 39.661 -7.608 19.727 1.00 42.12 128 PRO A N 1
ATOM 1027 C CA . PRO A 1 128 ? 38.750 -8.749 19.680 1.00 42.12 128 PRO A CA 1
ATOM 1028 C C . PRO A 1 128 ? 38.901 -9.689 20.888 1.00 42.12 128 PRO A C 1
ATOM 1030 O O . PRO A 1 128 ? 40.001 -10.134 21.203 1.00 42.12 128 PRO A O 1
ATOM 1033 N N . THR A 1 129 ? 37.775 -10.080 21.495 1.00 49.34 129 THR A N 1
ATOM 1034 C CA . THR A 1 129 ? 37.661 -11.317 22.286 1.00 49.34 129 THR A CA 1
ATOM 1035 C C . THR A 1 129 ? 37.053 -12.440 21.431 1.00 49.34 129 THR A C 1
ATOM 1037 O O . THR A 1 129 ? 36.215 -12.204 20.555 1.00 49.34 129 THR A O 1
ATOM 1040 N N . SER A 1 130 ? 37.494 -13.680 21.662 1.00 53.75 130 SER A N 1
ATOM 1041 C CA . SER A 1 130 ? 37.243 -14.858 20.810 1.00 53.75 130 SER A CA 1
ATOM 1042 C C . SER A 1 130 ? 35.770 -15.290 20.704 1.00 53.75 130 SER A C 1
ATOM 1044 O O . SER A 1 130 ? 35.394 -15.932 19.724 1.00 53.75 130 SER A O 1
ATOM 1046 N N . ALA A 1 131 ? 34.907 -14.887 21.642 1.00 51.09 131 ALA A N 1
ATOM 1047 C CA . ALA A 1 131 ? 33.475 -15.204 21.626 1.00 51.09 131 ALA A CA 1
ATOM 1048 C C . ALA A 1 131 ? 32.643 -14.299 20.687 1.00 51.09 131 ALA A C 1
ATOM 1050 O O . ALA A 1 131 ? 31.580 -14.703 20.221 1.00 51.09 131 ALA A O 1
ATOM 1051 N N . GLY A 1 132 ? 33.132 -13.099 20.348 1.00 50.59 132 GLY A N 1
ATOM 1052 C CA . GLY A 1 132 ? 32.421 -12.137 19.491 1.00 50.59 132 GLY A CA 1
ATOM 1053 C C . GLY A 1 132 ? 32.634 -12.338 17.986 1.00 50.59 132 GLY A C 1
ATOM 1054 O O . GLY A 1 132 ? 31.957 -11.710 17.174 1.00 50.59 132 GLY A O 1
ATOM 1055 N N . MET A 1 133 ? 33.568 -13.205 17.584 1.00 47.72 133 MET A N 1
ATOM 1056 C CA . MET A 1 133 ? 33.978 -13.341 16.182 1.00 47.72 133 MET A CA 1
ATOM 1057 C C . MET A 1 133 ? 32.916 -14.040 15.320 1.00 47.72 133 MET A C 1
ATOM 1059 O O . MET A 1 133 ? 32.680 -13.612 14.196 1.00 47.72 133 MET A O 1
ATOM 1063 N N . ARG A 1 134 ? 32.208 -15.047 15.858 1.00 49.44 134 ARG A N 1
ATOM 1064 C CA . ARG A 1 134 ? 31.121 -15.756 15.148 1.00 49.44 134 ARG A CA 1
ATOM 1065 C C . ARG A 1 134 ? 29.872 -14.888 14.963 1.00 49.44 134 ARG A C 1
ATOM 1067 O O . ARG A 1 134 ? 29.299 -14.879 13.880 1.00 49.44 134 ARG A O 1
ATOM 1074 N N . GLY A 1 135 ? 29.504 -14.098 15.976 1.00 52.12 135 GLY A N 1
ATOM 1075 C CA . GLY A 1 135 ? 28.422 -13.111 15.869 1.00 52.12 135 GLY A CA 1
ATOM 1076 C C . GLY A 1 135 ? 28.741 -12.001 14.861 1.00 52.12 135 GLY A C 1
ATOM 1077 O O . GLY A 1 135 ? 27.884 -11.633 14.066 1.00 52.12 135 GLY A O 1
ATOM 1078 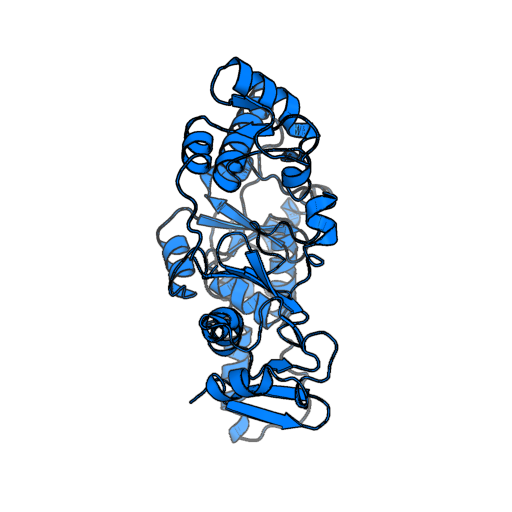N N . ARG A 1 136 ? 29.999 -11.534 14.818 1.00 48.03 136 ARG A N 1
ATOM 1079 C CA . ARG A 1 136 ? 30.478 -10.544 13.835 1.00 48.03 136 ARG A CA 1
ATOM 1080 C C . ARG A 1 136 ? 30.545 -11.102 12.414 1.00 48.03 136 ARG A C 1
ATOM 1082 O O . ARG A 1 136 ? 30.197 -10.383 11.490 1.00 48.03 136 ARG A O 1
ATOM 1089 N N . PHE A 1 137 ? 30.941 -12.363 12.229 1.00 47.84 137 PHE A N 1
ATOM 1090 C CA . PHE A 1 137 ? 30.953 -13.011 10.912 1.00 47.84 137 PHE A CA 1
ATOM 1091 C C . PHE A 1 137 ? 29.536 -13.248 10.377 1.00 47.84 137 PHE A C 1
ATOM 1093 O O . PHE A 1 137 ? 29.287 -13.040 9.194 1.00 47.84 137 PHE A O 1
ATOM 1100 N N . ASN A 1 138 ? 28.595 -13.613 11.254 1.00 50.66 138 ASN A N 1
ATOM 1101 C CA . ASN A 1 138 ? 27.184 -13.758 10.897 1.00 50.66 138 ASN A CA 1
ATOM 1102 C C . ASN A 1 138 ? 26.522 -12.404 10.605 1.00 50.66 138 ASN A C 1
ATOM 1104 O O . ASN A 1 138 ? 25.820 -12.301 9.607 1.00 50.66 138 ASN A O 1
ATOM 1108 N N . ALA A 1 139 ? 26.808 -11.361 11.394 1.00 50.38 139 ALA A N 1
ATOM 1109 C CA . ALA A 1 139 ? 26.348 -9.993 11.133 1.00 50.38 139 ALA A CA 1
ATOM 1110 C C . ALA A 1 139 ? 26.964 -9.385 9.852 1.00 50.38 139 ALA A C 1
ATOM 1112 O O . ALA A 1 139 ? 26.328 -8.594 9.161 1.00 50.38 139 ALA A O 1
ATOM 1113 N N . TRP A 1 140 ? 28.199 -9.768 9.515 1.00 47.56 140 TRP A N 1
ATOM 1114 C CA . TRP A 1 140 ? 28.898 -9.353 8.294 1.00 47.56 140 TRP A CA 1
ATOM 1115 C C . TRP A 1 140 ? 28.417 -10.108 7.044 1.00 47.56 140 TRP A C 1
ATOM 1117 O O . TRP A 1 140 ? 28.259 -9.510 5.982 1.00 47.56 140 TRP A O 1
ATOM 1127 N N . LYS A 1 141 ? 28.104 -11.406 7.157 1.00 52.25 141 LYS A N 1
ATOM 1128 C CA . LYS A 1 141 ? 27.409 -12.151 6.093 1.00 52.25 141 LYS A CA 1
ATOM 1129 C C . LYS A 1 141 ? 25.987 -11.630 5.885 1.00 52.25 141 LYS A C 1
ATOM 1131 O O . LYS A 1 141 ? 25.573 -11.415 4.748 1.00 52.25 141 LYS A O 1
ATOM 1136 N N . SER A 1 142 ? 25.256 -11.355 6.967 1.00 55.34 142 SER A N 1
ATOM 1137 C CA . SER A 1 142 ? 23.905 -10.801 6.875 1.00 55.34 142 SER A CA 1
ATOM 1138 C C . SER A 1 142 ? 23.902 -9.376 6.320 1.00 55.34 142 SER A C 1
ATOM 1140 O O . SER A 1 142 ? 22.946 -9.001 5.648 1.00 55.34 142 SER A O 1
ATOM 1142 N N . SER A 1 143 ? 24.964 -8.582 6.511 1.00 54.91 143 SER A N 1
ATOM 1143 C CA . SER A 1 143 ? 25.068 -7.248 5.907 1.00 54.91 143 SER A CA 1
ATOM 1144 C C . SER A 1 143 ? 25.362 -7.268 4.401 1.00 54.91 143 SER A C 1
ATOM 1146 O O . SER A 1 143 ? 25.014 -6.305 3.727 1.00 54.91 143 SER A O 1
ATOM 1148 N N . ARG A 1 144 ? 25.927 -8.358 3.852 1.00 59.03 144 ARG A N 1
ATOM 1149 C CA . ARG A 1 144 ? 26.264 -8.502 2.416 1.00 59.03 144 ARG A CA 1
ATOM 1150 C C . ARG A 1 144 ? 25.171 -9.139 1.551 1.00 59.03 144 ARG A C 1
ATOM 1152 O O . ARG A 1 144 ? 25.059 -8.793 0.386 1.00 59.03 144 ARG A O 1
ATOM 1159 N N . ALA A 1 145 ? 24.331 -10.016 2.093 1.00 66.50 145 ALA A N 1
ATOM 1160 C CA . ALA A 1 145 ? 23.405 -10.794 1.261 1.00 66.50 145 ALA A CA 1
ATOM 1161 C C . ALA A 1 145 ? 22.064 -10.073 1.025 1.00 66.50 145 ALA A C 1
ATOM 1163 O O . ALA A 1 145 ? 21.123 -10.266 1.798 1.00 66.50 145 ALA A O 1
ATOM 1164 N N . TYR A 1 146 ? 21.970 -9.160 0.053 1.00 84.06 146 TYR A N 1
ATOM 1165 C CA . TYR A 1 146 ? 20.654 -8.827 -0.516 1.00 84.06 146 TYR A CA 1
ATOM 1166 C C . TYR A 1 146 ? 20.215 -10.020 -1.374 1.00 84.06 146 TYR A C 1
ATOM 1168 O O . TYR A 1 146 ? 20.975 -10.394 -2.266 1.00 84.06 146 TYR A O 1
ATOM 1176 N N . PRO A 1 147 ? 19.080 -10.673 -1.072 1.00 89.19 147 PRO A N 1
ATOM 1177 C CA . PRO A 1 147 ? 18.668 -11.864 -1.802 1.00 89.19 147 PRO A CA 1
ATOM 1178 C C . PRO A 1 147 ? 18.224 -11.531 -3.232 1.00 89.19 147 PRO A C 1
ATOM 1180 O O . PRO A 1 147 ? 17.806 -10.411 -3.533 1.00 89.19 147 PRO A O 1
ATOM 1183 N N . GLY A 1 148 ? 18.272 -12.543 -4.091 1.00 91.88 148 GLY A N 1
ATOM 1184 C CA . GLY A 1 148 ? 17.862 -12.442 -5.487 1.00 91.88 148 GLY A CA 1
ATOM 1185 C C . GLY A 1 148 ? 18.830 -11.654 -6.360 1.00 91.88 148 GLY A C 1
ATOM 1186 O O . GLY A 1 148 ? 19.964 -11.362 -5.971 1.00 91.88 148 GLY A O 1
ATOM 1187 N N . HIS A 1 149 ? 18.357 -11.316 -7.548 1.00 94.94 149 HIS A N 1
ATOM 1188 C CA . HIS A 1 149 ? 19.163 -10.779 -8.628 1.00 94.94 149 HIS A CA 1
ATOM 1189 C C . HIS A 1 149 ? 18.709 -9.370 -8.983 1.00 94.94 149 HIS A C 1
ATOM 1191 O O . HIS A 1 149 ? 17.531 -9.099 -9.208 1.00 94.94 149 HIS A O 1
ATOM 1197 N N . TRP A 1 150 ? 19.672 -8.462 -9.021 1.00 96.06 150 TRP A N 1
ATOM 1198 C CA . TRP A 1 150 ? 19.516 -7.092 -9.471 1.00 96.06 150 TRP A CA 1
ATOM 1199 C C . TRP A 1 150 ? 19.635 -7.032 -10.987 1.00 96.06 150 TRP A C 1
ATOM 1201 O O . TRP A 1 150 ? 20.496 -7.690 -11.576 1.00 96.06 150 TRP A O 1
ATOM 1211 N N . TYR A 1 151 ? 18.794 -6.219 -11.611 1.00 95.75 151 TYR A N 1
ATOM 1212 C CA . TYR A 1 151 ? 18.775 -6.043 -13.057 1.00 95.75 151 TYR A CA 1
ATOM 1213 C C . TYR A 1 151 ? 18.368 -4.624 -13.437 1.00 95.75 151 TYR A C 1
ATOM 1215 O O . TYR A 1 151 ? 17.695 -3.913 -12.681 1.00 95.75 151 TYR A O 1
ATOM 1223 N N . VAL A 1 152 ? 18.785 -4.218 -14.633 1.00 94.50 152 VAL A N 1
ATOM 1224 C CA . VAL A 1 152 ? 18.386 -2.946 -15.229 1.00 94.50 152 VAL A CA 1
ATOM 1225 C C . VAL A 1 152 ? 16.997 -3.097 -15.831 1.00 94.50 152 VAL A C 1
ATOM 1227 O O . VAL A 1 152 ? 16.697 -4.052 -16.545 1.00 94.50 152 VAL A O 1
ATOM 1230 N N . LEU A 1 153 ? 16.130 -2.145 -15.519 1.00 90.81 153 LEU A N 1
ATOM 1231 C CA . LEU A 1 153 ? 14.803 -2.069 -16.089 1.00 90.81 153 LEU A CA 1
ATOM 1232 C C . LEU A 1 153 ? 14.883 -1.478 -17.511 1.00 90.81 153 LEU A C 1
ATOM 1234 O O . LEU A 1 153 ? 15.547 -0.455 -17.692 1.00 90.81 153 LEU A O 1
ATOM 1238 N N . PRO A 1 154 ? 14.189 -2.064 -18.508 1.00 84.50 154 PRO A N 1
ATOM 1239 C CA . PRO A 1 154 ? 14.091 -1.492 -19.854 1.00 84.50 154 PRO A CA 1
ATOM 1240 C C . PRO A 1 154 ? 13.6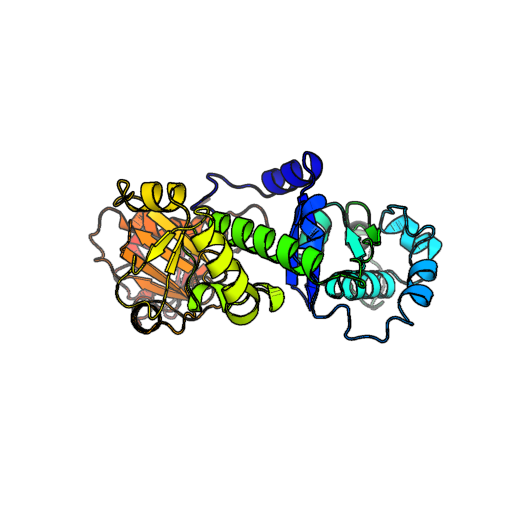20 -0.034 -19.838 1.00 84.50 154 PRO A C 1
ATOM 1242 O O . PRO A 1 154 ? 12.843 0.346 -18.962 1.00 84.50 154 PRO A O 1
ATOM 1245 N N . GLU A 1 155 ? 14.043 0.785 -20.790 1.00 77.25 155 GLU A N 1
ATOM 1246 C CA . GLU A 1 155 ? 13.475 2.129 -20.927 1.00 77.25 155 GLU A CA 1
ATOM 1247 C C . GLU A 1 155 ? 12.050 2.040 -21.477 1.00 77.25 155 GLU A C 1
ATOM 1249 O O . GLU A 1 155 ? 11.764 1.202 -22.331 1.00 77.25 155 GLU A O 1
ATOM 1254 N N . ILE A 1 156 ? 11.155 2.870 -20.937 1.00 74.56 156 ILE A N 1
ATOM 1255 C CA . ILE A 1 156 ? 9.802 3.029 -21.475 1.00 74.56 156 ILE A CA 1
ATOM 1256 C C . ILE A 1 156 ? 9.937 3.943 -22.694 1.00 74.56 156 ILE A C 1
ATOM 1258 O O . ILE A 1 156 ? 10.624 4.962 -22.615 1.00 74.56 156 ILE A O 1
ATOM 1262 N N . GLN A 1 157 ? 9.342 3.555 -23.820 1.00 66.44 157 GLN A N 1
ATOM 1263 C CA . GLN A 1 157 ? 9.460 4.281 -25.084 1.00 66.44 157 GLN A CA 1
ATOM 1264 C C . GLN A 1 157 ? 8.992 5.739 -24.938 1.00 66.44 157 GLN A C 1
ATOM 1266 O O . GLN A 1 157 ? 7.884 5.990 -24.471 1.00 66.44 157 GLN A O 1
ATOM 1271 N N . ALA A 1 158 ? 9.846 6.688 -25.336 1.00 62.47 158 ALA A N 1
ATOM 1272 C CA . ALA A 1 158 ? 9.563 8.123 -25.245 1.00 62.47 158 ALA A CA 1
ATOM 1273 C C . ALA A 1 158 ? 8.802 8.670 -26.468 1.00 62.47 158 ALA A C 1
ATOM 1275 O O . ALA A 1 158 ? 8.040 9.626 -26.340 1.00 62.47 158 ALA A O 1
ATOM 1276 N N . ASP A 1 159 ? 8.977 8.052 -27.639 1.00 68.88 159 ASP A N 1
ATOM 1277 C CA . ASP A 1 159 ? 8.296 8.448 -28.874 1.00 68.88 159 ASP A CA 1
ATOM 1278 C C . ASP A 1 159 ? 6.934 7.752 -28.959 1.00 68.88 159 ASP A C 1
ATOM 1280 O O . ASP A 1 159 ? 6.800 6.698 -29.581 1.00 68.88 159 ASP A O 1
ATOM 1284 N N . MET A 1 160 ? 5.939 8.330 -28.288 1.00 80.56 160 MET A N 1
ATOM 1285 C CA . MET A 1 160 ? 4.545 7.896 -28.367 1.00 80.56 160 MET A CA 1
ATOM 1286 C C . MET A 1 160 ? 3.758 8.841 -29.268 1.00 80.56 160 MET A C 1
ATOM 1288 O O . MET A 1 160 ? 3.860 10.063 -29.126 1.00 80.56 160 MET A O 1
ATOM 1292 N N . ASP A 1 161 ? 2.966 8.296 -30.189 1.00 89.88 161 ASP A N 1
ATOM 1293 C CA . ASP A 1 161 ? 2.018 9.114 -30.934 1.00 89.88 161 ASP A CA 1
ATOM 1294 C C . ASP A 1 161 ? 0.692 9.295 -30.166 1.00 89.88 161 ASP A C 1
ATOM 1296 O O . ASP A 1 161 ? 0.457 8.734 -29.092 1.00 89.88 161 ASP A O 1
ATOM 1300 N N . ALA A 1 162 ? -0.196 10.137 -30.700 1.00 90.25 162 ALA A N 1
ATOM 1301 C CA . ALA A 1 162 ? -1.468 10.441 -30.045 1.00 90.25 162 ALA A CA 1
ATOM 1302 C C . ALA A 1 162 ? -2.433 9.240 -29.981 1.00 90.25 162 ALA A C 1
ATOM 1304 O O . ALA A 1 162 ? -3.374 9.266 -29.184 1.00 90.25 162 ALA A O 1
ATOM 1305 N N . LEU A 1 163 ? -2.256 8.235 -30.845 1.00 92.75 163 LEU A N 1
ATOM 1306 C CA . LEU A 1 163 ? -3.025 6.996 -30.807 1.00 92.75 163 LEU A CA 1
ATOM 1307 C C . LEU A 1 163 ? -2.486 6.092 -29.696 1.00 92.75 163 LEU A C 1
ATOM 1309 O O . LEU A 1 163 ? -3.280 5.641 -28.872 1.00 92.75 163 LEU A O 1
ATOM 1313 N N . ASP A 1 164 ? -1.166 5.925 -29.609 1.00 91.19 164 ASP A N 1
ATOM 1314 C CA . ASP A 1 164 ? -0.525 5.133 -28.556 1.00 91.19 164 ASP A CA 1
ATOM 1315 C C . ASP A 1 164 ? -0.881 5.674 -27.157 1.00 91.19 164 ASP A C 1
ATOM 1317 O O . ASP A 1 164 ? -1.236 4.921 -26.246 1.00 91.19 164 ASP A O 1
ATOM 1321 N N . GLU A 1 165 ? -0.845 7.000 -26.971 1.00 90.31 165 GLU A N 1
ATOM 1322 C CA . GLU A 1 165 ? -1.243 7.638 -25.708 1.00 90.31 165 GLU A CA 1
ATOM 1323 C C . GLU A 1 165 ? -2.706 7.354 -25.341 1.00 90.31 165 GLU A C 1
ATOM 1325 O O . GLU A 1 165 ? -3.035 7.144 -24.168 1.00 90.31 165 GLU A O 1
ATOM 1330 N N . GLU A 1 166 ? -3.598 7.363 -26.332 1.00 94.94 166 GLU A N 1
ATOM 1331 C CA . GLU A 1 166 ? -5.016 7.089 -26.121 1.00 94.94 166 GLU A CA 1
ATOM 1332 C C . GLU A 1 166 ? -5.250 5.623 -25.745 1.00 94.94 166 GLU A C 1
ATOM 1334 O O . GLU A 1 166 ? -6.022 5.359 -24.820 1.00 94.94 166 GLU A O 1
ATOM 1339 N N . GLU A 1 167 ? -4.577 4.681 -26.407 1.00 94.25 167 GLU A N 1
ATOM 1340 C CA . GLU A 1 167 ? -4.640 3.254 -26.077 1.00 94.25 167 GLU A CA 1
ATOM 1341 C C . GLU A 1 167 ? -4.127 2.989 -24.657 1.00 94.25 167 GLU A C 1
ATOM 1343 O O . GLU A 1 167 ? -4.815 2.339 -23.862 1.00 94.25 167 GLU A O 1
ATOM 1348 N N . LEU A 1 168 ? -2.991 3.587 -24.272 1.00 93.62 168 LEU A N 1
ATOM 1349 C CA . LEU A 1 168 ? -2.511 3.511 -22.891 1.00 93.62 168 LEU A CA 1
ATOM 1350 C C . LEU A 1 168 ? -3.533 4.079 -21.908 1.00 93.62 168 LEU A C 1
ATOM 1352 O O . LEU A 1 168 ? -3.761 3.490 -20.854 1.00 93.62 168 LEU A O 1
ATOM 1356 N N . ASN A 1 169 ? -4.159 5.217 -22.209 1.00 96.06 169 ASN A N 1
ATOM 1357 C CA . ASN A 1 169 ? -5.154 5.805 -21.314 1.00 96.06 169 ASN A CA 1
ATOM 1358 C C . ASN A 1 169 ? -6.386 4.908 -21.145 1.00 96.06 169 ASN A C 1
ATOM 1360 O O . ASN A 1 169 ? -6.905 4.821 -20.030 1.00 96.06 169 ASN A O 1
ATOM 1364 N N . GLN A 1 170 ? -6.823 4.205 -22.194 1.00 97.38 170 GLN A N 1
ATOM 1365 C CA . GLN A 1 170 ? -7.897 3.212 -22.084 1.00 97.38 170 GLN A CA 1
ATOM 1366 C C . GLN A 1 170 ? -7.498 2.072 -21.142 1.00 97.38 170 GLN A C 1
ATOM 1368 O O . GLN A 1 170 ? -8.248 1.745 -20.221 1.00 97.38 170 GLN A O 1
ATOM 1373 N N . GLU A 1 171 ? -6.292 1.521 -21.295 1.00 96.56 171 GLU A N 1
ATOM 1374 C CA . GLU A 1 171 ? -5.786 0.462 -20.412 1.00 96.56 171 GLU A CA 1
ATOM 1375 C C . GLU A 1 171 ? -5.615 0.937 -18.963 1.00 96.56 171 GLU A C 1
ATOM 1377 O O . GLU A 1 171 ? -6.011 0.253 -18.015 1.00 96.56 171 GLU A O 1
ATOM 1382 N N . ARG A 1 172 ? -5.111 2.160 -18.759 1.00 96.31 172 ARG A N 1
ATOM 1383 C CA . ARG A 1 172 ? -5.039 2.788 -17.431 1.00 96.31 172 ARG A CA 1
ATOM 1384 C C . ARG A 1 172 ? -6.420 2.872 -16.790 1.00 96.31 172 ARG A C 1
ATOM 1386 O O . ARG A 1 172 ? -6.564 2.531 -15.617 1.00 96.31 172 ARG A O 1
ATOM 1393 N N . ILE A 1 173 ? -7.437 3.284 -17.546 1.00 97.38 173 ILE A N 1
ATOM 1394 C CA . ILE A 1 173 ? -8.821 3.333 -17.066 1.00 97.38 173 ILE A CA 1
ATOM 1395 C C . ILE A 1 173 ? -9.322 1.934 -16.709 1.00 97.38 173 ILE A C 1
ATOM 1397 O O . ILE A 1 173 ? -9.865 1.772 -15.619 1.00 97.38 173 ILE A O 1
ATOM 1401 N N . ARG A 1 174 ? -9.100 0.916 -17.551 1.00 95.88 174 ARG A N 1
ATOM 1402 C CA . ARG A 1 174 ? -9.484 -0.478 -17.255 1.00 95.88 174 ARG A CA 1
ATOM 1403 C C . ARG A 1 174 ? -8.882 -0.958 -15.938 1.00 95.88 174 ARG A C 1
ATOM 1405 O O . ARG A 1 174 ? -9.599 -1.501 -15.094 1.00 95.88 174 ARG A O 1
ATOM 1412 N N . VAL A 1 175 ? -7.597 -0.682 -15.706 1.00 93.56 175 VAL A N 1
ATOM 1413 C CA . VAL A 1 175 ? -6.941 -1.017 -14.435 1.00 93.56 175 VAL A CA 1
ATOM 1414 C C . VAL A 1 175 ? -7.549 -0.250 -13.259 1.00 93.56 175 VAL A C 1
ATOM 1416 O O . VAL A 1 175 ? -7.795 -0.837 -12.204 1.00 93.56 175 VAL A O 1
ATOM 1419 N N . LEU A 1 176 ? -7.799 1.051 -13.413 1.00 94.44 176 LEU A N 1
ATOM 1420 C CA . LEU A 1 176 ? -8.379 1.876 -12.353 1.00 94.44 176 LEU A CA 1
ATOM 1421 C C . LEU A 1 176 ? -9.804 1.432 -12.006 1.00 94.44 176 LEU A C 1
ATOM 1423 O O . LEU A 1 176 ? -10.122 1.315 -10.824 1.00 94.44 176 LEU A O 1
ATOM 1427 N N . VAL A 1 177 ? -10.649 1.138 -13.000 1.00 94.38 177 VAL A N 1
ATOM 1428 C CA . VAL A 1 177 ? -12.003 0.616 -12.763 1.00 94.38 177 VAL A CA 1
ATOM 1429 C C . VAL A 1 177 ? -11.932 -0.754 -12.095 1.00 94.38 177 VAL A C 1
ATOM 1431 O O . VAL A 1 177 ? -12.643 -0.981 -11.125 1.00 94.38 177 VAL A O 1
ATOM 1434 N N . GLY A 1 178 ? -11.035 -1.644 -12.529 1.00 91.56 178 GLY A N 1
ATOM 1435 C CA . GLY A 1 178 ? -10.827 -2.930 -11.857 1.00 91.56 178 GLY A CA 1
ATOM 1436 C C . GLY A 1 178 ? -10.364 -2.789 -10.399 1.00 91.56 178 GLY A C 1
ATOM 1437 O O . GLY A 1 178 ? -10.699 -3.620 -9.559 1.00 91.56 178 GLY A O 1
ATOM 1438 N N . ARG A 1 179 ? -9.624 -1.720 -10.077 1.00 89.88 179 ARG A N 1
ATOM 1439 C CA . ARG A 1 179 ? -9.132 -1.421 -8.722 1.00 89.88 179 ARG A CA 1
ATOM 1440 C C . ARG A 1 179 ? -10.205 -0.826 -7.810 1.00 89.88 179 ARG A C 1
ATOM 1442 O O . ARG A 1 179 ? -10.265 -1.197 -6.640 1.00 89.88 179 ARG A O 1
ATOM 1449 N N . TYR A 1 180 ? -10.985 0.129 -8.315 1.00 90.31 180 TYR A N 1
ATOM 1450 C CA . TYR A 1 180 ? -11.892 0.953 -7.506 1.00 90.31 180 TYR A CA 1
ATOM 1451 C C . TYR A 1 180 ? -13.375 0.628 -7.690 1.00 90.31 180 TYR A C 1
ATOM 1453 O O . TYR A 1 180 ? -14.193 1.011 -6.858 1.00 90.31 180 TYR A O 1
ATOM 1461 N N . GLY A 1 181 ? -13.745 -0.045 -8.776 1.00 92.50 181 GLY A N 1
ATOM 1462 C CA . GLY A 1 181 ? -15.126 -0.302 -9.176 1.00 92.50 181 GLY A CA 1
ATOM 1463 C C . GLY A 1 181 ? -15.826 0.935 -9.747 1.00 92.50 181 GLY A C 1
ATOM 1464 O O . GLY A 1 181 ? -16.388 0.870 -10.838 1.00 92.50 181 GLY A O 1
ATOM 1465 N N . VAL A 1 182 ? -15.757 2.078 -9.058 1.00 93.88 182 VAL A N 1
ATOM 1466 C CA . VAL A 1 182 ? -16.291 3.368 -9.526 1.00 93.88 182 VAL A CA 1
ATOM 1467 C C . VAL A 1 182 ? -15.194 4.426 -9.519 1.00 93.88 182 VAL A C 1
ATOM 1469 O O . VAL A 1 182 ? -14.483 4.605 -8.531 1.00 93.88 182 VAL A O 1
ATOM 1472 N N . LEU A 1 183 ? -15.073 5.151 -10.626 1.00 95.50 183 LEU A N 1
ATOM 1473 C CA . LEU A 1 183 ? -14.132 6.244 -10.810 1.00 95.50 183 LEU A CA 1
ATOM 1474 C C . LEU A 1 183 ? -14.833 7.592 -10.707 1.00 95.50 183 LEU A C 1
ATOM 1476 O O . LEU A 1 183 ? -15.821 7.860 -11.383 1.00 95.50 183 LEU A O 1
ATOM 1480 N N . PHE A 1 184 ? -14.254 8.470 -9.905 1.00 94.38 184 PHE A N 1
ATOM 1481 C CA . PHE A 1 184 ? -14.624 9.874 -9.772 1.00 94.38 184 PHE A CA 1
ATOM 1482 C C . PHE A 1 184 ? -13.360 10.701 -9.520 1.00 94.38 184 PHE A C 1
ATOM 1484 O O . PHE A 1 184 ? -12.265 10.166 -9.321 1.00 94.38 184 PHE A O 1
ATOM 1491 N N . ARG A 1 185 ? -13.472 12.026 -9.570 1.00 93.75 185 ARG A N 1
ATOM 1492 C CA . ARG A 1 185 ? -12.295 12.903 -9.557 1.00 93.75 185 ARG A CA 1
ATOM 1493 C C . ARG A 1 185 ? -11.428 12.708 -8.313 1.00 93.75 185 ARG A C 1
ATOM 1495 O O . ARG A 1 185 ? -10.204 12.656 -8.418 1.00 93.75 185 ARG A O 1
ATOM 1502 N N . GLU A 1 186 ? -12.054 12.600 -7.150 1.00 91.31 186 GLU A N 1
ATOM 1503 C CA . GLU A 1 186 ? -11.379 12.562 -5.857 1.00 91.31 186 GLU A CA 1
ATOM 1504 C C . GLU A 1 186 ? -10.667 11.225 -5.601 1.00 91.31 186 GLU A C 1
ATOM 1506 O O . GLU A 1 186 ? -9.585 11.242 -5.016 1.00 91.31 186 GLU A O 1
ATOM 1511 N N . VAL A 1 187 ? -11.182 10.087 -6.097 1.00 91.25 187 VAL A N 1
ATOM 1512 C CA . VAL A 1 187 ? -10.482 8.793 -5.953 1.00 91.25 187 VAL A CA 1
ATOM 1513 C C . VAL A 1 187 ? -9.188 8.756 -6.771 1.00 91.25 187 VAL A C 1
ATOM 1515 O O . VAL A 1 187 ? -8.178 8.230 -6.310 1.00 91.25 187 VAL A O 1
ATOM 1518 N N . LEU A 1 188 ? -9.165 9.419 -7.933 1.00 92.56 188 LEU A N 1
ATOM 1519 C CA . LEU A 1 188 ? -7.975 9.503 -8.786 1.00 92.56 188 LEU A CA 1
ATOM 1520 C C . LEU A 1 188 ? -6.958 10.556 -8.325 1.00 92.56 188 LEU A C 1
ATOM 1522 O O . LEU A 1 188 ? -5.859 10.628 -8.870 1.00 92.56 188 LEU A O 1
ATOM 1526 N N . ALA A 1 189 ? -7.278 11.387 -7.329 1.00 89.31 189 ALA A N 1
ATOM 1527 C CA . ALA A 1 189 ? -6.386 12.463 -6.889 1.00 89.31 189 ALA A CA 1
ATOM 1528 C C . ALA A 1 189 ? -5.051 11.943 -6.322 1.00 89.31 189 ALA A C 1
ATOM 1530 O O . ALA A 1 189 ? -4.035 12.639 -6.386 1.00 89.31 189 ALA A O 1
ATOM 1531 N N . GLN A 1 190 ? -5.054 10.721 -5.781 1.00 83.75 190 GLN A N 1
ATOM 1532 C CA . GLN A 1 190 ? -3.888 10.074 -5.174 1.00 83.75 190 GLN A CA 1
ATOM 1533 C C . GLN A 1 190 ? -3.096 9.192 -6.154 1.00 83.75 190 GLN A C 1
ATOM 1535 O O . GLN A 1 190 ? -2.063 8.647 -5.771 1.00 83.75 190 GLN A O 1
ATOM 1540 N N . GLU A 1 191 ? -3.550 9.067 -7.402 1.00 88.62 191 GLU A N 1
ATOM 1541 C CA . GLU A 1 191 ? -2.868 8.294 -8.440 1.00 88.62 191 GLU A CA 1
ATOM 1542 C C . GLU A 1 191 ? -1.714 9.080 -9.087 1.00 88.62 191 GLU A C 1
ATOM 1544 O O . GLU A 1 191 ? -1.548 10.300 -8.896 1.00 88.62 191 GLU A O 1
ATOM 1549 N N . LEU A 1 192 ? -0.906 8.357 -9.873 1.00 87.44 192 LEU A N 1
ATOM 1550 C CA . LEU A 1 192 ? 0.151 8.934 -10.706 1.00 87.44 192 LEU A CA 1
ATOM 1551 C C . LEU A 1 192 ? -0.412 10.043 -11.608 1.00 87.44 192 LEU A C 1
ATOM 1553 O O . LEU A 1 192 ? -1.555 9.934 -12.046 1.00 87.44 192 LEU A O 1
ATOM 1557 N N . PRO A 1 193 ? 0.365 11.091 -11.942 1.00 89.25 193 PRO A N 1
ATOM 1558 C CA . PRO A 1 193 ? -0.122 12.214 -12.746 1.00 89.25 193 PRO A CA 1
ATOM 1559 C C . PRO A 1 193 ? -0.851 11.819 -14.043 1.00 89.25 193 PRO A C 1
ATOM 1561 O O . PRO A 1 193 ? -1.916 12.369 -14.318 1.00 89.25 193 PRO A O 1
ATOM 1564 N N . CYS A 1 194 ? -0.341 10.826 -14.783 1.00 89.75 194 CYS A N 1
ATOM 1565 C CA . CYS A 1 194 ? -0.957 10.304 -16.013 1.00 89.75 194 CYS A CA 1
ATOM 1566 C C . CYS A 1 194 ? -2.278 9.543 -15.787 1.00 89.75 194 CYS A C 1
ATOM 1568 O O . CYS A 1 194 ? -3.020 9.300 -16.729 1.00 89.75 194 CYS A O 1
ATOM 1570 N N . MET A 1 195 ? -2.584 9.184 -14.540 1.00 93.69 195 MET A N 1
ATOM 1571 C CA . MET A 1 195 ? -3.790 8.467 -14.121 1.00 93.69 195 MET A CA 1
ATOM 1572 C C . MET A 1 195 ? -4.793 9.357 -13.384 1.00 93.69 195 MET A C 1
ATOM 1574 O O . MET A 1 195 ? -5.811 8.882 -12.883 1.00 93.69 195 MET A O 1
ATOM 1578 N N . ARG A 1 196 ? -4.524 10.663 -13.292 1.00 95.12 196 ARG A N 1
ATOM 1579 C CA . ARG A 1 196 ? -5.435 11.612 -12.650 1.00 95.12 196 ARG A CA 1
ATOM 1580 C C . ARG A 1 196 ? -6.577 11.988 -13.578 1.00 95.12 196 ARG A C 1
ATOM 1582 O O . ARG A 1 196 ? -6.461 11.942 -14.801 1.00 95.12 196 ARG A O 1
ATOM 1589 N N . TRP A 1 197 ? -7.655 12.482 -12.972 1.00 96.19 197 TRP A N 1
ATOM 1590 C CA . TRP A 1 197 ? -8.879 12.880 -13.667 1.00 96.19 197 TRP A CA 1
ATOM 1591 C C . TRP A 1 197 ? -8.635 13.723 -14.926 1.00 96.19 197 TRP A C 1
ATOM 1593 O O . TRP A 1 197 ? -9.165 13.409 -15.982 1.00 96.19 197 TRP A O 1
ATOM 1603 N N . GLY A 1 198 ? -7.796 14.762 -14.846 1.00 95.81 198 GLY A N 1
ATOM 1604 C CA . GLY A 1 198 ? -7.528 15.646 -15.987 1.00 95.81 198 GLY A CA 1
ATOM 1605 C C . GLY A 1 198 ? -6.878 14.949 -17.188 1.00 95.81 198 GLY A C 1
ATOM 1606 O O . GLY A 1 198 ? -7.194 15.303 -18.321 1.00 95.81 198 GLY A O 1
ATOM 1607 N N . ALA A 1 199 ? -6.021 13.953 -16.944 1.00 95.31 199 ALA A N 1
ATOM 1608 C CA . ALA A 1 199 ? -5.361 13.181 -17.994 1.00 95.31 199 ALA A CA 1
ATOM 1609 C C . ALA A 1 199 ? -6.334 12.196 -18.663 1.00 95.31 199 ALA A C 1
ATOM 1611 O O . ALA A 1 199 ? -6.329 12.057 -19.880 1.00 95.31 199 ALA A O 1
ATOM 1612 N N . LEU A 1 200 ? -7.213 11.569 -17.875 1.00 97.56 200 LEU A N 1
ATOM 1613 C CA . LEU A 1 200 ? -8.064 10.471 -18.343 1.00 97.56 200 LEU A CA 1
ATOM 1614 C C . LEU A 1 200 ? -9.481 10.888 -18.766 1.00 97.56 200 LEU A C 1
ATOM 1616 O O . LEU A 1 200 ? -10.167 10.115 -19.426 1.00 97.56 200 LEU A O 1
ATOM 1620 N N . PHE A 1 201 ? -9.955 12.088 -18.417 1.00 97.56 201 PHE A N 1
ATOM 1621 C CA . PHE A 1 201 ? -11.370 12.460 -18.580 1.00 97.56 201 PHE A CA 1
ATOM 1622 C C . PHE A 1 201 ? -11.889 12.376 -20.024 1.00 97.56 201 PHE A C 1
ATOM 1624 O O . PHE A 1 201 ? -13.019 11.944 -20.255 1.00 97.56 201 PHE A O 1
ATOM 1631 N N . LYS A 1 202 ? -11.075 12.764 -21.015 1.00 97.75 202 LYS A N 1
ATOM 1632 C CA . LYS A 1 202 ? -11.472 12.668 -22.431 1.00 97.75 202 LYS A CA 1
ATOM 1633 C C . LYS A 1 202 ? -11.649 11.211 -22.861 1.00 97.75 202 LYS A C 1
ATOM 1635 O O . LYS A 1 202 ? -12.645 10.890 -23.506 1.00 97.75 202 LYS A O 1
ATOM 1640 N N . THR A 1 203 ? -10.716 10.348 -22.471 1.00 98.31 203 THR A N 1
ATOM 1641 C CA . THR A 1 203 ? -10.747 8.912 -22.757 1.00 98.31 203 THR A CA 1
ATOM 1642 C C . THR A 1 203 ? -11.903 8.234 -22.015 1.00 98.31 203 THR A C 1
ATOM 1644 O O . THR A 1 203 ? -12.648 7.486 -22.637 1.00 98.31 203 THR A O 1
ATOM 1647 N N . LEU A 1 204 ? -12.174 8.598 -20.752 1.00 98.25 204 LEU A N 1
ATOM 1648 C CA . LEU A 1 204 ? -13.360 8.149 -20.003 1.00 98.25 204 LEU A CA 1
ATOM 1649 C C . LEU A 1 204 ? -14.654 8.438 -20.773 1.00 98.25 204 LEU A C 1
ATOM 1651 O O . LEU A 1 204 ? -15.490 7.552 -20.945 1.00 98.25 204 LEU A O 1
ATOM 1655 N N . ARG A 1 205 ? -14.807 9.659 -21.304 1.00 98.06 205 ARG A N 1
ATOM 1656 C CA . ARG A 1 205 ? -16.001 10.023 -22.079 1.00 98.06 205 ARG A CA 1
ATOM 1657 C C . ARG A 1 205 ? -16.105 9.259 -23.402 1.00 98.06 205 ARG A C 1
ATOM 1659 O O . ARG A 1 205 ? -17.212 8.951 -23.836 1.00 98.06 205 ARG A O 1
ATOM 1666 N N . ARG A 1 206 ? -14.979 8.954 -24.051 1.00 98.06 206 ARG A N 1
ATOM 1667 C CA . ARG A 1 206 ? -14.950 8.123 -25.267 1.00 98.06 206 ARG A CA 1
ATOM 1668 C C . ARG A 1 206 ? -15.335 6.676 -24.967 1.00 98.06 206 ARG A C 1
ATOM 1670 O O . ARG A 1 206 ? -16.169 6.132 -25.681 1.00 98.06 206 ARG A O 1
ATOM 1677 N N . MET A 1 207 ? -14.796 6.094 -23.897 1.00 98.38 207 MET A N 1
ATOM 1678 C CA . MET A 1 207 ? -15.137 4.739 -23.448 1.00 98.38 207 MET A CA 1
ATOM 1679 C C . MET A 1 207 ? -16.612 4.625 -23.036 1.00 98.38 207 MET A C 1
ATOM 1681 O O . MET A 1 207 ? -17.249 3.614 -23.315 1.00 98.38 207 MET A O 1
ATOM 1685 N N . GLU A 1 208 ? -17.193 5.676 -22.448 1.00 97.69 208 GLU A N 1
ATOM 1686 C CA . GLU A 1 208 ? -18.640 5.748 -22.202 1.00 97.69 208 GLU A CA 1
ATOM 1687 C C . GLU A 1 208 ? -19.449 5.738 -23.508 1.00 97.69 208 GLU A C 1
ATOM 1689 O O . GLU A 1 208 ? -20.395 4.969 -23.646 1.00 97.69 208 GLU A O 1
ATOM 1694 N N . LEU A 1 209 ? -19.075 6.561 -24.495 1.00 97.56 209 LEU A N 1
ATOM 1695 C CA . LEU A 1 209 ? -19.755 6.585 -25.798 1.00 97.56 209 LEU A CA 1
ATOM 1696 C C . LEU A 1 209 ? -19.624 5.256 -26.556 1.00 97.56 209 LEU A C 1
ATOM 1698 O O . LEU A 1 209 ? -20.521 4.900 -27.317 1.00 97.56 209 LEU A O 1
ATOM 1702 N N . ALA A 1 210 ? -18.525 4.530 -26.342 1.00 97.38 210 ALA A N 1
ATOM 1703 C CA . ALA A 1 210 ? -18.316 3.184 -26.868 1.00 97.38 210 ALA A CA 1
ATOM 1704 C C . ALA A 1 210 ? -19.116 2.104 -26.111 1.00 97.38 210 ALA A C 1
ATOM 1706 O O . ALA A 1 210 ? -19.165 0.961 -26.561 1.00 97.38 210 ALA A O 1
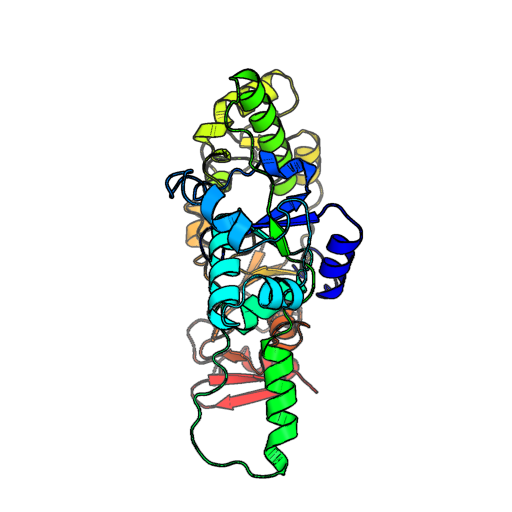ATOM 1707 N N . GLY A 1 211 ? -19.748 2.449 -24.983 1.00 96.50 211 GLY A N 1
ATOM 1708 C CA . GLY A 1 211 ? -20.524 1.529 -24.150 1.00 96.50 211 GLY A CA 1
ATOM 1709 C C . GLY A 1 211 ? -19.684 0.632 -23.237 1.00 96.50 211 GLY A C 1
ATOM 1710 O O . GLY A 1 211 ? -20.233 -0.278 -22.622 1.00 96.50 211 GLY A O 1
ATOM 1711 N N . GLU A 1 212 ? -18.374 0.868 -23.132 1.00 97.12 212 GLU A N 1
ATOM 1712 C CA . GLU A 1 212 ? -17.504 0.135 -22.202 1.00 97.12 212 GLU A CA 1
ATOM 1713 C C . GLU A 1 212 ? -17.722 0.596 -20.753 1.00 97.12 212 GLU A C 1
ATOM 1715 O O . GLU A 1 212 ? -17.649 -0.199 -19.814 1.00 97.12 212 GLU A O 1
ATOM 1720 N N . LEU A 1 213 ? -18.029 1.884 -20.580 1.00 97.94 213 LEU A N 1
ATOM 1721 C CA . LEU A 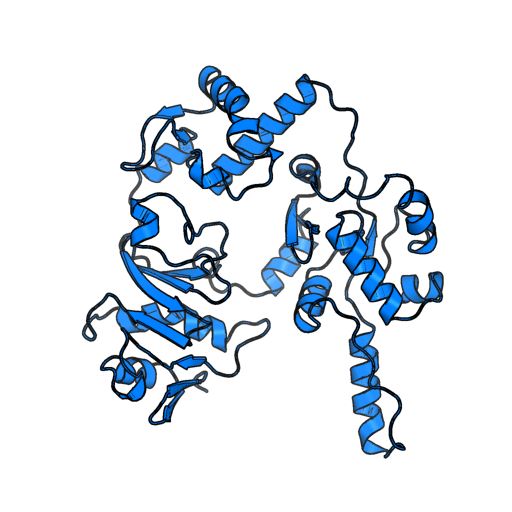1 213 ? -18.350 2.489 -19.293 1.00 97.94 213 LEU A CA 1
ATOM 1722 C C . LEU A 1 213 ? -19.781 3.019 -19.277 1.00 97.94 213 LEU A C 1
ATOM 1724 O O . LEU A 1 213 ? -20.328 3.439 -20.294 1.00 97.94 213 LEU A O 1
ATOM 1728 N N . VAL A 1 214 ? -20.350 3.064 -18.080 1.00 96.38 214 VAL A N 1
ATOM 1729 C CA . VAL A 1 214 ? -21.602 3.745 -17.769 1.00 96.38 214 VAL A CA 1
ATOM 1730 C C . VAL A 1 214 ? -21.288 4.913 -16.843 1.00 96.38 214 VAL A C 1
ATOM 1732 O O . VAL A 1 214 ? -20.466 4.796 -15.929 1.00 96.38 214 VAL A O 1
ATOM 1735 N N . THR A 1 215 ? -21.966 6.034 -17.069 1.00 96.19 215 THR A N 1
ATOM 1736 C CA . THR A 1 215 ? -21.773 7.267 -16.303 1.00 96.19 215 THR A CA 1
ATOM 1737 C C . THR A 1 215 ? -23.051 7.647 -15.573 1.00 96.19 215 THR A C 1
ATOM 1739 O O . THR A 1 215 ? -24.146 7.539 -16.126 1.00 96.19 215 THR A O 1
ATOM 1742 N N . GLY A 1 216 ? -22.922 8.126 -14.339 1.00 93.00 216 GLY A N 1
ATOM 1743 C CA . GLY A 1 216 ? -24.058 8.556 -13.531 1.00 93.00 216 GLY A CA 1
ATOM 1744 C C . GLY A 1 216 ? -23.648 9.177 -12.201 1.00 93.00 216 GLY A C 1
ATOM 1745 O O . GLY A 1 216 ? -22.495 9.563 -12.005 1.00 93.00 216 GLY A O 1
ATOM 1746 N N . TYR A 1 217 ? -24.621 9.268 -11.296 1.00 91.81 217 TYR A N 1
ATOM 1747 C CA . TYR A 1 217 ? -24.446 9.667 -9.900 1.00 91.81 217 TYR A CA 1
ATOM 1748 C C . TYR A 1 217 ? -24.796 8.459 -9.028 1.00 91.81 217 TYR A C 1
ATOM 1750 O O . TYR A 1 217 ? -25.958 8.264 -8.685 1.00 91.81 217 TYR A O 1
ATOM 1758 N N . PHE A 1 218 ? -23.813 7.598 -8.759 1.00 90.88 218 PHE A N 1
ATOM 1759 C CA . PHE A 1 218 ? -24.037 6.336 -8.045 1.00 90.88 218 PHE A CA 1
ATOM 1760 C C . PHE A 1 218 ? -23.983 6.513 -6.525 1.00 90.88 218 PHE A C 1
ATOM 1762 O O . PHE A 1 218 ? -24.730 5.859 -5.805 1.00 90.88 218 PHE A O 1
ATOM 1769 N N . PHE A 1 219 ? -23.130 7.419 -6.047 1.00 89.12 219 PHE A N 1
ATOM 1770 C CA . PHE A 1 219 ? -23.008 7.772 -4.633 1.00 89.12 219 PHE A CA 1
ATOM 1771 C C . PHE A 1 219 ? -23.460 9.208 -4.366 1.00 89.12 219 PHE A C 1
ATOM 1773 O O . PHE A 1 219 ? -23.099 10.123 -5.115 1.00 89.12 219 PHE A O 1
ATOM 1780 N N . GLU A 1 220 ? -24.198 9.393 -3.271 1.00 88.00 220 GLU A N 1
ATOM 1781 C CA . GLU A 1 220 ? -24.532 10.703 -2.704 1.00 88.00 220 GLU A CA 1
ATOM 1782 C C . GLU A 1 220 ? -23.269 11.404 -2.165 1.00 88.00 220 GLU A C 1
ATOM 1784 O O . GLU A 1 220 ? -22.251 10.766 -1.897 1.00 88.00 220 GLU A O 1
ATOM 1789 N N . ASP A 1 221 ? -23.309 12.735 -2.058 1.00 87.25 221 ASP A N 1
ATOM 1790 C CA . ASP A 1 221 ? -22.221 13.590 -1.547 1.00 87.25 221 ASP A CA 1
ATOM 1791 C C . ASP A 1 221 ? -20.870 13.533 -2.294 1.00 87.25 221 ASP A C 1
ATOM 1793 O O . ASP A 1 221 ? -19.898 14.179 -1.886 1.00 87.25 221 ASP A O 1
ATOM 1797 N N . ILE A 1 222 ? -20.804 12.838 -3.435 1.00 90.00 222 ILE A N 1
ATOM 1798 C CA . ILE A 1 222 ? -19.663 12.876 -4.359 1.00 90.00 222 ILE A CA 1
ATOM 1799 C C . ILE A 1 222 ? -19.998 13.799 -5.542 1.00 90.00 222 ILE A C 1
ATOM 1801 O O . ILE A 1 222 ? -20.887 13.484 -6.340 1.00 90.00 222 ILE A O 1
ATOM 1805 N N . PRO A 1 223 ? -19.301 14.939 -5.697 1.00 88.94 223 PRO A N 1
ATOM 1806 C CA . PRO A 1 223 ? -19.600 15.891 -6.756 1.00 88.94 223 PRO A CA 1
ATOM 1807 C C . PRO A 1 223 ? -19.123 15.399 -8.129 1.00 88.94 223 PRO A C 1
ATOM 1809 O O . PRO A 1 223 ? -18.051 14.818 -8.276 1.00 88.94 223 PRO A O 1
ATOM 1812 N N . GLY A 1 224 ? -19.874 15.761 -9.171 1.00 91.62 224 GLY A N 1
ATOM 1813 C CA . GLY A 1 224 ? -19.483 15.518 -10.560 1.00 91.62 224 GLY A CA 1
ATOM 1814 C C . GLY A 1 224 ? -19.830 14.122 -11.079 1.00 91.62 224 GLY A C 1
ATOM 1815 O O . GLY A 1 224 ? -20.581 13.377 -10.460 1.00 91.62 224 GLY A O 1
ATOM 1816 N N . LEU A 1 225 ? -19.327 13.813 -12.278 1.00 94.69 225 LEU A N 1
ATOM 1817 C CA . LEU A 1 225 ? -19.605 12.551 -12.965 1.00 94.69 225 LEU A CA 1
ATOM 1818 C C . LEU A 1 225 ? -18.856 11.391 -12.308 1.00 94.69 225 LEU A C 1
ATOM 1820 O O . LEU A 1 225 ? -17.686 11.529 -11.948 1.00 94.69 225 LEU A O 1
ATOM 1824 N N . GLN A 1 226 ? -19.518 10.241 -12.238 1.00 96.12 226 GLN A N 1
ATOM 1825 C CA . GLN A 1 226 ? -18.943 8.987 -11.772 1.00 96.12 226 GLN A CA 1
ATOM 1826 C C . GLN A 1 226 ? -19.021 7.970 -12.915 1.00 96.12 226 GLN A C 1
ATOM 1828 O O . GLN A 1 226 ? -20.058 7.865 -13.568 1.00 96.12 226 GLN A O 1
ATOM 1833 N N . PHE A 1 227 ? -17.932 7.246 -13.167 1.00 97.62 227 PHE A N 1
ATOM 1834 C CA . PHE A 1 227 ? -17.813 6.250 -14.234 1.00 97.62 227 PHE A CA 1
ATOM 1835 C C . PHE A 1 227 ? -17.626 4.861 -13.630 1.00 97.62 227 PHE A C 1
ATOM 1837 O O . PHE A 1 227 ? -16.860 4.688 -12.685 1.00 97.62 227 PHE A O 1
ATOM 1844 N N . THR A 1 228 ? -18.279 3.852 -14.187 1.00 97.00 228 THR A N 1
ATOM 1845 C CA . THR A 1 228 ? -18.121 2.451 -13.777 1.00 97.00 228 THR A CA 1
ATOM 1846 C C . THR A 1 228 ? -18.350 1.526 -14.972 1.00 97.00 228 THR A C 1
ATOM 1848 O O . THR A 1 228 ? -18.781 1.982 -16.029 1.00 97.00 228 THR A O 1
ATOM 1851 N N . THR A 1 229 ? -18.061 0.235 -14.837 1.00 96.69 229 THR A N 1
ATOM 1852 C CA . THR A 1 229 ? -18.516 -0.778 -15.802 1.00 96.69 229 THR A CA 1
ATOM 1853 C C . THR A 1 229 ? -19.861 -1.341 -15.357 1.00 96.69 229 THR A C 1
ATOM 1855 O O . THR A 1 229 ? -20.172 -1.357 -14.166 1.00 96.69 229 THR A O 1
ATOM 1858 N N . SER A 1 230 ? -20.647 -1.883 -16.289 1.00 92.94 230 SER A N 1
ATOM 1859 C CA . SER A 1 230 ? -21.910 -2.554 -15.943 1.00 92.94 230 SER A CA 1
ATOM 1860 C C . SER A 1 230 ? -21.706 -3.693 -14.933 1.00 92.94 230 SER A C 1
ATOM 1862 O O . SER A 1 230 ? -22.470 -3.813 -13.984 1.00 92.94 230 SER A O 1
ATOM 1864 N N . ALA A 1 231 ? -20.623 -4.467 -15.072 1.00 91.00 231 ALA A N 1
ATOM 1865 C CA . ALA A 1 231 ? -20.286 -5.551 -14.146 1.00 91.00 231 ALA A CA 1
ATOM 1866 C C . ALA A 1 231 ? -19.937 -5.053 -12.728 1.00 91.00 231 ALA A C 1
ATOM 1868 O O . ALA A 1 231 ? -20.332 -5.660 -11.730 1.00 91.00 231 ALA A O 1
ATOM 1869 N N . ALA A 1 232 ? -19.209 -3.936 -12.617 1.00 90.75 232 ALA A N 1
ATOM 1870 C CA . ALA A 1 232 ? -18.928 -3.334 -11.318 1.00 90.75 232 ALA A CA 1
ATOM 1871 C C . ALA A 1 232 ? -20.217 -2.791 -10.686 1.00 90.75 232 ALA A C 1
ATOM 1873 O O . ALA A 1 232 ? -20.455 -3.029 -9.505 1.00 90.75 232 ALA A O 1
ATOM 1874 N N . LEU A 1 233 ? -21.090 -2.151 -11.472 1.00 89.12 233 LEU A N 1
ATOM 1875 C CA . LEU A 1 233 ? -22.388 -1.668 -10.998 1.00 89.12 233 LEU A CA 1
ATOM 1876 C C . LEU A 1 233 ? -23.269 -2.801 -10.454 1.00 89.12 233 LEU A C 1
ATOM 1878 O O . LEU A 1 233 ? -23.824 -2.662 -9.369 1.00 89.12 233 LEU A O 1
ATOM 1882 N N . GLU A 1 234 ? -23.355 -3.936 -11.152 1.00 88.25 234 GLU A N 1
ATOM 1883 C CA . GLU A 1 234 ? -24.064 -5.127 -10.658 1.00 88.25 234 GLU A CA 1
ATOM 1884 C C . GLU A 1 234 ? -23.516 -5.604 -9.308 1.00 88.25 234 GLU A C 1
ATOM 1886 O O . GLU A 1 234 ? -24.285 -5.963 -8.419 1.00 88.25 234 GLU A O 1
ATOM 1891 N N . THR A 1 235 ? -22.194 -5.541 -9.124 1.00 86.94 235 THR A N 1
ATOM 1892 C CA . THR A 1 235 ? -21.548 -5.878 -7.848 1.00 86.94 235 THR A CA 1
ATOM 1893 C C . THR A 1 235 ? -21.955 -4.904 -6.735 1.00 86.94 235 THR A C 1
ATOM 1895 O O . THR A 1 235 ? -22.258 -5.348 -5.631 1.00 86.94 235 THR A O 1
ATOM 1898 N N . PHE A 1 236 ? -22.020 -3.595 -7.012 1.00 83.00 236 PHE A N 1
ATOM 1899 C CA . PHE A 1 236 ? -22.444 -2.582 -6.030 1.00 83.00 236 PHE A CA 1
ATOM 1900 C C . PHE A 1 236 ? -23.934 -2.649 -5.682 1.00 83.00 236 PHE A C 1
ATOM 1902 O O . PHE A 1 236 ? -24.316 -2.270 -4.579 1.00 83.00 236 PHE A O 1
ATOM 1909 N N . LEU A 1 237 ? -24.770 -3.118 -6.610 1.00 84.75 237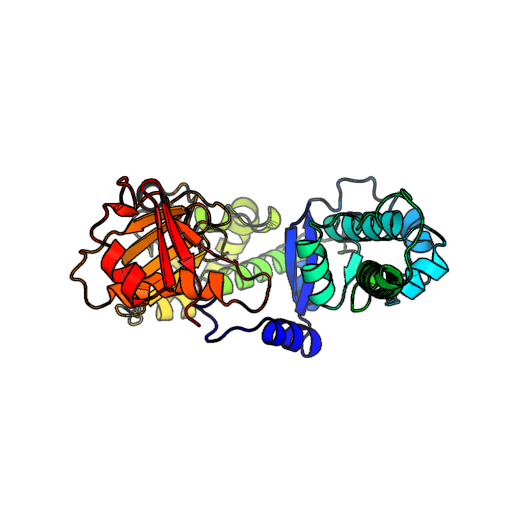 LEU A N 1
ATOM 1910 C CA . LEU A 1 237 ? -26.199 -3.341 -6.377 1.00 84.75 237 LEU A CA 1
ATOM 1911 C C . LEU A 1 237 ? -26.485 -4.673 -5.664 1.00 84.75 237 LEU A C 1
ATOM 1913 O O . LEU A 1 237 ? -27.620 -4.922 -5.255 1.00 84.75 237 LEU A O 1
ATOM 1917 N N . GLY A 1 238 ? -25.474 -5.535 -5.535 1.00 86.94 238 GLY A N 1
ATOM 1918 C CA . GLY A 1 238 ? -25.554 -6.789 -4.802 1.00 86.94 238 GLY A CA 1
ATOM 1919 C C . GLY A 1 238 ? -25.647 -6.598 -3.281 1.00 86.94 238 GLY A C 1
ATOM 1920 O O . GLY A 1 238 ? -25.471 -5.495 -2.761 1.00 86.94 238 GLY A O 1
ATOM 1921 N N . PRO A 1 239 ? -25.920 -7.681 -2.534 1.00 88.06 239 PRO A N 1
ATOM 1922 C CA . PRO A 1 239 ? -25.972 -7.625 -1.080 1.00 88.06 239 PRO A CA 1
ATOM 1923 C C . PRO A 1 239 ? -24.597 -7.270 -0.502 1.00 88.06 239 PRO A C 1
ATOM 1925 O O . PRO A 1 239 ? -23.591 -7.915 -0.804 1.00 88.06 239 PRO A O 1
ATOM 1928 N N . MET A 1 240 ? -24.568 -6.263 0.368 1.00 83.94 240 MET A N 1
ATOM 1929 C CA . MET A 1 240 ? -23.361 -5.876 1.093 1.00 83.94 240 MET A CA 1
ATOM 1930 C C . MET A 1 240 ? -23.123 -6.819 2.281 1.00 83.94 240 MET A C 1
ATOM 1932 O O . MET A 1 240 ? -24.079 -7.249 2.929 1.00 83.94 240 MET A O 1
ATOM 1936 N N . PRO A 1 241 ? -21.862 -7.145 2.615 1.00 87.12 241 PRO A N 1
ATOM 1937 C CA . PRO A 1 241 ? -21.550 -7.993 3.758 1.00 87.12 241 PRO A CA 1
ATOM 1938 C C . PRO A 1 241 ? -21.647 -7.186 5.066 1.00 87.12 241 PRO A C 1
ATOM 1940 O O . PRO A 1 241 ? -20.633 -6.777 5.635 1.00 87.12 241 PRO A O 1
ATOM 1943 N N . GLU A 1 242 ? -22.875 -6.938 5.529 1.00 89.81 242 GLU A N 1
ATOM 1944 C CA . GLU A 1 242 ? -23.184 -6.060 6.673 1.00 89.81 242 GLU A CA 1
ATOM 1945 C C . GLU A 1 242 ? -22.523 -6.497 7.986 1.00 89.81 242 GLU A C 1
ATOM 1947 O O . GLU A 1 242 ? -22.096 -5.641 8.755 1.00 89.81 242 GLU A O 1
ATOM 1952 N N . GLU A 1 243 ? -22.339 -7.804 8.180 1.00 92.56 243 GLU A N 1
ATOM 1953 C CA . GLU A 1 243 ? -21.752 -8.383 9.397 1.00 92.56 243 GLU A CA 1
ATOM 1954 C C . GLU A 1 243 ? -20.238 -8.641 9.280 1.00 92.56 243 GLU A C 1
ATOM 1956 O O . GLU A 1 243 ? -19.611 -9.227 10.161 1.00 92.56 243 GLU A O 1
ATOM 1961 N N . SER A 1 244 ? -19.612 -8.253 8.162 1.00 91.69 244 SER A N 1
ATOM 1962 C CA . SER A 1 244 ? -18.179 -8.496 7.979 1.00 91.69 244 SER A CA 1
ATOM 1963 C C . SER A 1 244 ? -17.338 -7.561 8.842 1.00 91.69 244 SER A C 1
ATOM 1965 O O . SER A 1 244 ? -17.450 -6.338 8.761 1.00 91.69 244 SER A O 1
ATOM 1967 N N . ILE A 1 245 ? -16.442 -8.141 9.637 1.00 93.00 245 ILE A N 1
ATOM 1968 C CA . ILE A 1 245 ? -15.466 -7.392 10.423 1.00 93.00 245 ILE A CA 1
ATOM 1969 C C . ILE A 1 245 ? -14.147 -7.375 9.668 1.00 93.00 245 ILE A C 1
ATOM 1971 O O . ILE A 1 245 ? -13.560 -8.417 9.369 1.00 93.00 245 ILE A O 1
ATOM 1975 N N . PHE A 1 246 ? -13.661 -6.181 9.354 1.00 93.19 246 PHE A N 1
ATOM 1976 C CA . PHE A 1 246 ? -12.405 -6.028 8.638 1.00 93.19 246 PHE A CA 1
ATOM 1977 C C . PHE A 1 246 ? -11.689 -4.744 9.022 1.00 93.19 246 PHE A C 1
ATOM 1979 O O . PHE A 1 246 ? -12.270 -3.805 9.554 1.00 93.19 246 PHE A O 1
ATOM 1986 N N . TRP A 1 247 ? -10.393 -4.681 8.736 1.00 94.00 247 TRP A N 1
ATOM 1987 C CA . TRP A 1 247 ? -9.607 -3.491 9.019 1.00 94.00 247 TRP A CA 1
ATOM 1988 C C . TRP A 1 247 ? -8.580 -3.209 7.930 1.00 94.00 247 TRP A C 1
ATOM 1990 O O . TRP A 1 247 ? -8.116 -4.098 7.204 1.00 94.00 247 TRP A O 1
ATOM 2000 N N . LEU A 1 248 ? -8.216 -1.936 7.826 1.00 93.94 248 LEU A N 1
ATOM 2001 C CA . LEU A 1 248 ? -7.269 -1.414 6.851 1.00 93.94 248 LEU A CA 1
ATOM 2002 C C . LEU A 1 248 ? -6.261 -0.510 7.560 1.00 93.94 248 LEU A C 1
ATOM 2004 O O . LEU A 1 248 ? -6.582 0.153 8.546 1.00 93.94 248 LEU A O 1
ATOM 2008 N N . ASN A 1 249 ? -5.033 -0.451 7.046 1.00 93.81 249 ASN A N 1
ATOM 2009 C CA . ASN A 1 249 ? -4.161 0.666 7.391 1.00 93.81 249 ASN A CA 1
ATOM 2010 C C . ASN A 1 249 ? -4.662 1.917 6.651 1.00 93.81 249 ASN A C 1
ATOM 2012 O O . ASN A 1 249 ? -5.107 1.816 5.510 1.00 93.81 249 ASN A O 1
ATOM 2016 N N . ALA A 1 250 ? -4.556 3.099 7.251 1.00 94.69 250 ALA A N 1
ATOM 2017 C CA . ALA A 1 250 ? -4.977 4.337 6.606 1.00 94.69 250 ALA A CA 1
ATOM 2018 C C . ALA A 1 250 ? -4.232 4.589 5.281 1.00 94.69 250 ALA A C 1
ATOM 2020 O O . ALA A 1 250 ? -4.810 5.182 4.373 1.00 94.69 250 ALA A O 1
ATOM 2021 N N . THR A 1 251 ? -2.986 4.118 5.139 1.00 92.06 251 THR A N 1
ATOM 2022 C CA . THR A 1 251 ? -2.201 4.220 3.897 1.00 92.06 251 THR A CA 1
ATOM 2023 C C . THR A 1 251 ? -2.483 3.101 2.892 1.00 92.06 251 THR A C 1
ATOM 2025 O O . THR A 1 251 ? -1.858 3.080 1.835 1.00 92.06 251 THR A O 1
ATOM 2028 N N . ASP A 1 252 ? -3.399 2.174 3.186 1.00 89.94 252 ASP A N 1
ATOM 2029 C CA . ASP A 1 252 ? -3.828 1.148 2.232 1.00 89.94 252 ASP A CA 1
ATOM 2030 C C . ASP A 1 252 ? -4.414 1.810 0.961 1.00 89.94 252 ASP A C 1
ATOM 2032 O O . ASP A 1 252 ? -5.046 2.866 1.063 1.00 89.94 252 ASP A O 1
ATOM 2036 N N . PRO A 1 253 ? -4.212 1.245 -0.244 1.00 84.56 253 PRO A N 1
ATOM 2037 C CA . PRO A 1 253 ? -4.784 1.801 -1.473 1.00 84.56 253 PRO A CA 1
ATOM 2038 C C . PRO A 1 253 ? -6.317 1.860 -1.496 1.00 84.56 253 PRO A C 1
ATOM 2040 O O . PRO A 1 253 ? -6.867 2.728 -2.164 1.00 84.56 253 PRO A O 1
ATOM 2043 N N . ALA A 1 254 ? -7.002 0.978 -0.758 1.00 86.12 254 ALA A N 1
ATOM 2044 C CA . ALA A 1 254 ? -8.465 0.984 -0.653 1.00 86.12 254 ALA A CA 1
ATOM 2045 C C . ALA A 1 254 ? -8.997 1.959 0.415 1.00 86.12 254 ALA A C 1
ATOM 2047 O O . ALA A 1 254 ? -10.204 2.096 0.587 1.00 86.12 254 ALA A O 1
ATOM 2048 N N . SER A 1 255 ? -8.111 2.598 1.181 1.00 90.00 255 SER A N 1
ATOM 2049 C CA . SER A 1 255 ? -8.495 3.514 2.252 1.00 90.00 255 SER A CA 1
ATOM 2050 C C . SER A 1 255 ? -8.754 4.916 1.703 1.00 90.00 255 SER A C 1
ATOM 2052 O O . SER A 1 255 ? -7.874 5.525 1.093 1.00 90.00 255 SER A O 1
ATOM 2054 N N . PHE A 1 256 ? -9.930 5.462 2.015 1.00 89.81 256 PHE A N 1
ATOM 2055 C CA . PHE A 1 256 ? -10.287 6.860 1.756 1.00 89.81 256 PHE A CA 1
ATOM 2056 C C . PHE A 1 256 ? -9.802 7.830 2.848 1.00 89.81 256 PHE A C 1
ATOM 2058 O O . PHE A 1 256 ? -10.155 9.010 2.829 1.00 89.81 256 PHE A O 1
ATOM 2065 N N . CYS A 1 257 ? -8.994 7.377 3.813 1.00 92.75 257 CYS A N 1
ATOM 2066 C CA . CYS A 1 257 ? -8.393 8.278 4.797 1.00 92.75 257 CYS A CA 1
ATOM 2067 C C . CYS A 1 257 ? -7.620 9.406 4.107 1.00 92.75 257 CYS A C 1
ATOM 2069 O O . CYS A 1 257 ? -6.921 9.187 3.117 1.00 92.75 257 CYS A O 1
ATOM 2071 N N . GLY A 1 258 ? -7.713 10.615 4.662 1.00 89.25 258 GLY A N 1
ATOM 2072 C CA . GLY A 1 258 ? -7.143 11.816 4.047 1.00 89.25 258 GLY A CA 1
ATOM 2073 C C . GLY A 1 258 ? -7.857 12.291 2.776 1.00 89.25 258 GLY A C 1
ATOM 2074 O O . GLY A 1 258 ? -7.300 13.129 2.073 1.00 89.25 258 GLY A O 1
ATOM 2075 N N . SER A 1 259 ? -9.049 11.769 2.469 1.00 87.38 259 SER A N 1
ATOM 2076 C CA . SER A 1 259 ? -9.914 12.331 1.431 1.00 87.38 259 SER A CA 1
ATOM 2077 C C . SER A 1 259 ? -10.353 13.751 1.797 1.00 87.38 259 SER A C 1
ATOM 2079 O O . SER A 1 259 ? -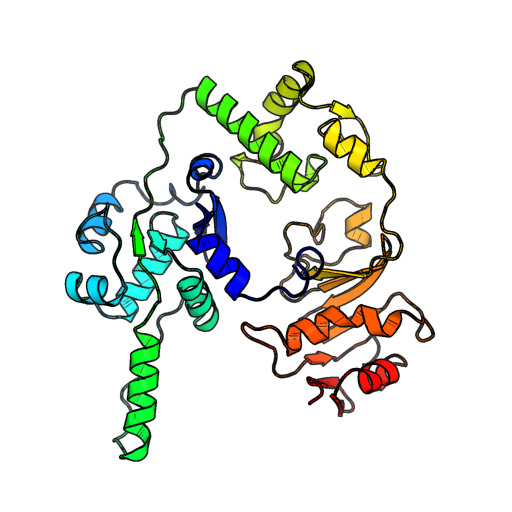10.646 14.051 2.954 1.00 87.38 259 SER A O 1
ATOM 2081 N N . GLU A 1 260 ? -10.431 14.614 0.787 1.00 85.44 260 GLU A N 1
ATOM 2082 C CA . GLU A 1 260 ? -10.958 15.977 0.917 1.00 85.44 260 GLU A CA 1
ATOM 2083 C C . GLU A 1 260 ? -12.479 16.047 0.695 1.00 85.44 260 GLU A C 1
ATOM 2085 O O . GLU A 1 260 ? -13.060 17.127 0.789 1.00 85.44 260 GLU A O 1
ATOM 2090 N N . LEU A 1 261 ? -13.136 14.912 0.419 1.00 88.19 261 LEU A N 1
ATOM 2091 C CA . LEU A 1 261 ? -14.595 14.838 0.340 1.00 88.19 261 LEU A CA 1
ATOM 2092 C C . LEU A 1 261 ? -15.207 15.169 1.711 1.00 88.19 261 LEU A C 1
ATOM 2094 O O . LEU A 1 261 ? -14.876 14.471 2.670 1.00 88.19 261 LEU A O 1
ATOM 2098 N N . PRO A 1 262 ? -16.110 16.164 1.828 1.00 86.75 262 PRO A N 1
ATOM 2099 C CA . PRO A 1 262 ? -16.649 16.607 3.117 1.00 86.75 262 PRO A CA 1
ATOM 2100 C C . PRO A 1 262 ? -17.194 15.470 3.995 1.00 86.75 262 PRO A C 1
ATOM 2102 O O . PRO A 1 262 ? -16.739 15.312 5.127 1.00 86.75 262 PRO A O 1
ATOM 2105 N N . ALA A 1 263 ? -18.057 14.610 3.440 1.00 83.94 263 ALA A N 1
ATOM 2106 C CA . ALA A 1 263 ? -18.667 13.486 4.160 1.00 83.94 263 ALA A CA 1
ATOM 2107 C C . ALA A 1 263 ? -17.637 12.489 4.738 1.00 83.94 263 ALA A C 1
ATOM 2109 O O . ALA A 1 263 ? -17.839 11.893 5.799 1.00 83.94 263 ALA A O 1
ATOM 2110 N N . LEU A 1 264 ? -16.497 12.321 4.061 1.00 88.06 264 LEU A N 1
ATOM 2111 C CA . LEU A 1 264 ? -15.430 11.413 4.491 1.00 88.06 264 LEU A CA 1
ATOM 2112 C C . LEU A 1 264 ? -14.399 12.110 5.381 1.00 88.06 264 LEU A C 1
ATOM 2114 O O . LEU A 1 264 ? -13.839 11.489 6.278 1.00 88.06 264 LEU A O 1
ATOM 2118 N N . LYS A 1 265 ? -14.148 13.399 5.157 1.00 86.88 265 LYS A N 1
ATOM 2119 C CA . LYS A 1 265 ? -13.163 14.196 5.894 1.00 86.88 265 LYS A CA 1
ATOM 2120 C C . LYS A 1 265 ? -13.539 14.370 7.363 1.00 86.88 265 LYS A C 1
ATOM 2122 O O . LYS A 1 265 ? -12.658 14.420 8.216 1.00 86.88 265 LYS A O 1
ATOM 2127 N N . GLU A 1 266 ? -14.832 14.462 7.653 1.00 84.69 266 GLU A N 1
ATOM 2128 C CA . GLU A 1 266 ? -15.341 14.575 9.024 1.00 84.69 266 GLU A CA 1
ATOM 2129 C C . GLU A 1 266 ? -15.295 13.241 9.779 1.00 84.69 266 GLU A C 1
ATOM 2131 O O . GLU A 1 266 ? -15.161 13.217 11.002 1.00 84.69 266 GLU A O 1
ATOM 2136 N N . THR A 1 267 ? -15.379 12.120 9.061 1.00 88.69 267 THR A N 1
ATOM 2137 C CA . THR A 1 267 ? -15.531 10.789 9.657 1.00 88.69 267 THR A CA 1
ATOM 2138 C C . THR A 1 267 ? -14.227 9.996 9.717 1.00 88.69 267 THR A C 1
ATOM 2140 O O . THR A 1 267 ? -14.009 9.271 10.698 1.00 88.69 267 THR A O 1
ATOM 2143 N N . LEU A 1 268 ? -13.366 10.123 8.702 1.00 93.38 268 LEU A N 1
ATOM 2144 C CA . LEU A 1 268 ? -12.126 9.366 8.539 1.00 93.38 268 LEU A CA 1
ATOM 2145 C C . LEU A 1 268 ? -10.898 10.142 9.038 1.00 93.38 268 LEU A C 1
ATOM 2147 O O . LEU A 1 268 ? -10.794 11.356 8.863 1.00 93.38 268 LEU A O 1
ATOM 2151 N N . PRO A 1 269 ? -9.907 9.449 9.624 1.00 94.19 269 PRO A N 1
ATOM 2152 C CA . PRO A 1 269 ? -8.689 10.087 10.096 1.00 94.19 269 PRO A CA 1
ATOM 2153 C C . PRO A 1 269 ? -7.768 10.515 8.944 1.00 94.19 269 PRO A C 1
ATOM 2155 O O . PRO A 1 269 ? -7.945 10.182 7.767 1.00 94.19 269 PRO A O 1
ATOM 2158 N N . ARG A 1 270 ? -6.690 11.214 9.312 1.00 92.94 270 ARG A N 1
ATOM 2159 C CA . ARG A 1 270 ? -5.587 11.517 8.394 1.00 92.94 270 ARG A CA 1
ATOM 2160 C C . ARG A 1 270 ? -4.938 10.236 7.861 1.00 92.94 270 ARG A C 1
ATOM 2162 O O . ARG A 1 270 ? -4.794 9.244 8.576 1.00 92.94 270 ARG A O 1
ATOM 2169 N N . ARG A 1 271 ? -4.453 10.300 6.618 1.00 93.94 271 ARG A N 1
ATOM 2170 C CA . ARG A 1 271 ? -3.716 9.221 5.946 1.00 93.94 271 ARG A CA 1
ATOM 2171 C C . ARG A 1 271 ? -2.279 9.109 6.458 1.00 93.94 271 ARG A C 1
ATOM 2173 O O . ARG A 1 271 ? -1.347 9.579 5.814 1.00 93.94 271 ARG A O 1
ATOM 2180 N N . LEU A 1 272 ? -2.101 8.522 7.638 1.00 94.75 272 LEU A N 1
ATOM 2181 C CA . LEU A 1 272 ? -0.792 8.381 8.283 1.00 94.75 272 LEU A CA 1
ATOM 2182 C C . LEU A 1 272 ? -0.404 6.917 8.475 1.00 94.75 272 LEU A C 1
ATOM 2184 O O . LEU A 1 272 ? -1.238 6.078 8.825 1.00 94.75 272 LEU A O 1
ATOM 2188 N N . GLN A 1 273 ? 0.891 6.631 8.318 1.00 91.56 273 GLN A N 1
ATOM 2189 C CA . GLN A 1 273 ? 1.444 5.321 8.644 1.00 91.56 273 GLN A CA 1
ATOM 2190 C C . GLN A 1 273 ? 1.163 4.983 10.115 1.00 91.56 273 GLN A C 1
ATOM 2192 O O . GLN A 1 273 ? 1.251 5.835 10.998 1.00 91.56 273 GLN A O 1
ATOM 2197 N N . GLY A 1 274 ? 0.800 3.727 10.370 1.00 93.50 274 GLY A N 1
ATOM 2198 C CA . GLY A 1 274 ? 0.440 3.252 11.706 1.00 93.50 274 GLY A CA 1
ATOM 2199 C C . GLY A 1 274 ? -0.949 3.673 12.189 1.00 93.50 274 GLY A C 1
ATOM 2200 O O . GLY A 1 274 ? -1.310 3.355 13.318 1.00 93.50 274 GLY A O 1
ATOM 2201 N N . THR A 1 275 ? -1.743 4.350 11.356 1.00 97.12 275 THR A N 1
ATOM 2202 C CA . THR A 1 275 ? -3.179 4.512 11.615 1.00 97.12 275 THR A CA 1
ATOM 2203 C C . THR A 1 275 ? -3.936 3.318 11.037 1.00 97.12 275 THR A C 1
ATOM 2205 O O . THR A 1 275 ? -3.667 2.926 9.902 1.00 97.12 275 THR A O 1
ATOM 2208 N N . HIS A 1 276 ? -4.866 2.740 11.791 1.00 96.38 276 HIS A N 1
ATOM 2209 C CA . HIS A 1 276 ? -5.698 1.612 11.374 1.00 96.38 276 HIS A CA 1
ATOM 2210 C C . HIS A 1 276 ? -7.169 1.960 11.583 1.00 96.38 276 HIS A C 1
ATOM 2212 O O . HIS A 1 276 ? -7.526 2.572 12.586 1.00 96.38 276 HIS A O 1
ATOM 2218 N N . ILE A 1 277 ? -8.005 1.585 10.625 1.00 96.19 277 ILE A N 1
ATOM 2219 C CA . ILE A 1 277 ? -9.456 1.766 10.657 1.00 96.19 277 ILE A CA 1
ATOM 2220 C C . ILE A 1 277 ? -10.101 0.386 10.647 1.00 96.19 277 ILE A C 1
ATOM 2222 O O . ILE A 1 277 ? -9.723 -0.458 9.833 1.00 96.19 277 ILE A O 1
ATOM 2226 N N . VAL A 1 278 ? -11.027 0.150 11.570 1.00 96.25 278 VAL A N 1
ATOM 2227 C CA . VAL A 1 278 ? -11.752 -1.115 11.717 1.00 96.25 278 VAL A CA 1
ATOM 2228 C C . VAL A 1 278 ? -13.216 -0.865 11.407 1.00 96.25 278 VAL A C 1
ATOM 2230 O O . VAL A 1 278 ? -13.823 0.049 11.966 1.00 96.25 278 VAL A O 1
ATOM 2233 N N . TYR A 1 279 ? -13.769 -1.686 10.530 1.00 95.31 279 TYR A N 1
ATOM 2234 C CA . TYR A 1 279 ? -15.151 -1.643 10.097 1.00 95.31 279 TYR A CA 1
ATOM 2235 C C . TYR A 1 279 ? -15.897 -2.897 10.542 1.00 95.31 279 TYR A C 1
ATOM 2237 O O . TYR A 1 279 ? -15.338 -3.993 10.542 1.00 95.31 279 TYR A O 1
ATOM 2245 N N . HIS A 1 280 ? -17.169 -2.706 10.877 1.00 95.38 280 HIS A N 1
ATOM 2246 C CA . HIS A 1 280 ? -18.184 -3.750 10.922 1.00 95.38 280 HIS A CA 1
ATOM 2247 C C . HIS A 1 280 ? -19.220 -3.399 9.846 1.00 95.38 280 HIS A C 1
ATOM 2249 O O . HIS A 1 280 ? -20.004 -2.453 10.004 1.00 95.38 280 HIS A O 1
ATOM 2255 N N . GLY A 1 281 ? -19.167 -4.106 8.717 1.00 93.00 281 GLY A N 1
ATOM 2256 C CA . GLY A 1 281 ? -19.893 -3.748 7.504 1.00 93.00 281 GLY A CA 1
ATOM 2257 C C . GLY A 1 281 ? -19.471 -2.363 7.019 1.00 93.00 281 GLY A C 1
ATOM 2258 O O . GLY A 1 281 ? -18.291 -2.096 6.802 1.00 93.00 281 GLY A O 1
ATOM 2259 N N . ALA A 1 282 ? -20.432 -1.446 6.894 1.00 90.12 282 ALA A N 1
ATOM 2260 C CA . ALA A 1 282 ? -20.163 -0.050 6.537 1.00 90.12 282 ALA A CA 1
ATOM 2261 C C . ALA A 1 282 ? -19.807 0.845 7.744 1.00 90.12 282 ALA A C 1
ATOM 2263 O O . ALA A 1 282 ? -19.404 1.997 7.572 1.00 90.12 282 ALA A O 1
ATOM 2264 N N . ARG A 1 283 ? -19.965 0.353 8.980 1.00 93.25 283 ARG A N 1
ATOM 2265 C CA . ARG A 1 283 ? -19.799 1.163 10.194 1.00 93.25 283 ARG A CA 1
ATOM 2266 C C . ARG A 1 283 ? -18.340 1.187 10.622 1.00 93.25 283 ARG A C 1
ATOM 2268 O O . ARG A 1 283 ? -17.745 0.142 10.859 1.00 93.25 283 ARG A O 1
ATOM 2275 N N . LEU A 1 284 ? -17.777 2.381 10.782 1.00 95.44 284 LEU A N 1
ATOM 2276 C CA . LEU A 1 284 ? -16.458 2.565 11.386 1.00 95.44 284 LEU A CA 1
ATOM 2277 C C . LEU A 1 284 ? -16.563 2.367 12.906 1.00 95.44 284 LEU A C 1
ATOM 2279 O O . LEU A 1 284 ? -17.206 3.172 13.580 1.00 95.44 284 LEU A O 1
ATOM 2283 N N . VAL A 1 285 ? -15.936 1.315 13.436 1.00 97.12 285 VAL A N 1
ATOM 2284 C CA . VAL A 1 285 ? -16.053 0.914 14.852 1.00 97.12 285 VAL A CA 1
ATOM 2285 C C . VAL A 1 285 ? -14.822 1.258 15.686 1.00 97.12 285 VAL A C 1
ATOM 2287 O O . VAL A 1 285 ? -14.976 1.636 16.846 1.00 97.12 285 VAL A O 1
ATOM 2290 N N . ILE A 1 286 ? -13.613 1.196 15.111 1.00 97.50 286 ILE A N 1
ATOM 2291 C CA . ILE A 1 286 ? -12.369 1.601 15.789 1.00 97.50 286 ILE A CA 1
ATOM 2292 C C . ILE A 1 286 ? -11.484 2.419 14.847 1.00 97.50 286 ILE A C 1
ATOM 2294 O O . ILE A 1 286 ? -11.259 2.040 13.696 1.00 97.50 286 ILE A O 1
ATOM 2298 N N . VAL A 1 287 ? -10.914 3.509 15.363 1.00 97.81 287 VAL A N 1
ATOM 2299 C CA . VAL A 1 287 ? -9.755 4.189 14.772 1.00 97.81 287 VAL A CA 1
ATOM 2300 C C . VAL A 1 287 ? -8.572 4.060 15.723 1.00 97.81 287 VAL A C 1
ATOM 2302 O O . VAL A 1 287 ? -8.601 4.549 16.845 1.00 97.81 287 VAL A O 1
ATOM 2305 N N . SER A 1 288 ? -7.506 3.417 15.265 1.00 97.56 288 SER A N 1
ATOM 2306 C CA . SER A 1 288 ? -6.247 3.283 15.993 1.00 97.56 288 SER A CA 1
ATOM 2307 C C . SER A 1 288 ? -5.205 4.214 15.392 1.00 97.56 288 SER A C 1
ATOM 2309 O O . SER A 1 288 ? -4.942 4.133 14.196 1.00 97.56 288 SER A O 1
ATOM 2311 N N . LYS A 1 289 ? -4.584 5.082 16.189 1.00 97.56 289 LYS A N 1
ATOM 2312 C CA . LYS A 1 289 ? -3.539 6.020 15.747 1.00 97.56 289 LYS A CA 1
ATOM 2313 C C . LYS A 1 289 ? -2.187 5.632 16.339 1.00 97.56 289 LYS A C 1
ATOM 2315 O O . LYS A 1 289 ? -2.102 5.103 17.444 1.00 97.56 289 LYS A O 1
ATOM 2320 N N . GLY A 1 290 ? -1.108 5.894 15.598 1.00 95.50 290 GLY A N 1
ATOM 2321 C CA . GLY A 1 290 ? 0.262 5.705 16.092 1.00 95.50 290 GLY A CA 1
ATOM 2322 C C . GLY A 1 290 ? 0.619 4.258 16.461 1.00 95.50 290 GLY A C 1
ATOM 2323 O O . GLY A 1 290 ? 1.303 4.044 17.453 1.00 95.50 290 GLY A O 1
ATOM 2324 N N . ASN A 1 291 ? 0.163 3.274 15.681 1.00 95.25 291 ASN A N 1
ATOM 2325 C CA . ASN A 1 291 ? 0.304 1.833 15.940 1.00 95.25 291 ASN A CA 1
ATOM 2326 C C . ASN A 1 291 ? -0.363 1.365 17.246 1.00 95.25 291 ASN A C 1
ATOM 2328 O O . ASN A 1 291 ? 0.207 0.546 17.959 1.00 95.25 291 ASN A O 1
ATOM 2332 N N . GLY A 1 292 ? -1.559 1.872 17.562 1.00 95.75 292 GLY A N 1
ATOM 2333 C CA . GLY A 1 292 ? -2.282 1.500 18.786 1.00 95.75 292 GLY A CA 1
ATOM 2334 C C . GLY A 1 292 ? -2.041 2.424 19.972 1.00 95.75 292 GLY A C 1
ATOM 2335 O O . GLY A 1 292 ? -2.564 2.162 21.047 1.00 95.75 292 GLY A O 1
ATOM 2336 N N . LYS A 1 293 ? -1.295 3.514 19.778 1.00 96.81 293 LYS A N 1
ATOM 2337 C CA . LYS A 1 293 ? -1.012 4.499 20.820 1.00 96.81 293 LYS A CA 1
ATOM 2338 C C . LYS A 1 293 ? -2.270 5.189 21.346 1.00 96.81 293 LYS A C 1
ATOM 2340 O O . LYS A 1 293 ? -2.405 5.384 22.550 1.00 96.81 293 LYS A O 1
ATOM 2345 N N . GLU A 1 294 ? -3.176 5.547 20.446 1.00 97.75 294 GLU A N 1
ATOM 2346 C CA . GLU A 1 294 ? -4.467 6.147 20.782 1.00 97.75 294 GLU A CA 1
ATOM 2347 C C . GLU A 1 294 ? -5.563 5.352 20.077 1.00 97.75 294 GLU A C 1
ATOM 2349 O O . GLU A 1 294 ? -5.434 5.050 18.884 1.00 97.75 294 GLU A O 1
ATOM 2354 N N . LEU A 1 295 ? -6.628 5.011 20.799 1.00 97.94 295 LEU A N 1
ATOM 2355 C CA . LEU A 1 295 ? -7.778 4.288 20.262 1.00 97.94 295 LEU A CA 1
ATOM 2356 C C . LEU A 1 295 ? -9.043 5.141 20.381 1.00 97.94 295 LEU A C 1
ATOM 2358 O O . LEU A 1 295 ? -9.352 5.666 21.446 1.00 97.94 295 LEU A O 1
ATOM 2362 N N . GLU A 1 296 ? -9.800 5.244 19.297 1.00 97.50 296 GLU A N 1
ATOM 2363 C CA . GLU A 1 296 ? -11.159 5.784 19.285 1.00 97.50 296 GLU A CA 1
ATOM 2364 C C . GLU A 1 296 ? -12.121 4.639 18.977 1.00 97.50 296 GLU A C 1
ATOM 2366 O O . GLU A 1 296 ? -12.201 4.179 17.839 1.00 97.50 296 GLU A O 1
ATOM 2371 N N . ILE A 1 297 ? -12.823 4.161 19.997 1.00 97.44 297 ILE A N 1
ATOM 2372 C CA . ILE A 1 297 ? -13.789 3.069 19.939 1.00 97.44 297 ILE A CA 1
ATOM 2373 C C . ILE A 1 297 ? -15.192 3.677 19.928 1.00 97.44 297 ILE A C 1
ATOM 2375 O O . ILE A 1 297 ? -15.589 4.378 20.861 1.00 97.44 297 ILE A O 1
ATOM 2379 N N . ARG A 1 298 ? -15.939 3.418 18.852 1.00 96.44 298 ARG A N 1
ATOM 2380 C CA . ARG A 1 298 ? -17.256 4.017 18.564 1.00 96.44 298 ARG A CA 1
ATOM 2381 C C . ARG A 1 298 ? -18.432 3.098 18.902 1.00 96.44 298 ARG A C 1
ATOM 2383 O O . ARG A 1 298 ? -19.558 3.355 18.486 1.00 96.44 298 ARG A O 1
ATOM 2390 N N . VAL A 1 299 ? -18.169 2.021 19.630 1.00 96.50 299 VAL A N 1
ATOM 2391 C CA . VAL A 1 299 ? -19.146 1.003 20.034 1.00 96.50 299 VAL A CA 1
ATOM 2392 C C . VAL A 1 299 ? -19.156 0.879 21.558 1.00 96.50 299 VAL A C 1
ATOM 2394 O O . VAL A 1 299 ? -18.097 1.049 22.151 1.00 96.50 299 VAL A O 1
ATOM 2397 N N . PRO A 1 300 ? -20.296 0.581 22.205 1.00 95.25 300 PRO A N 1
ATOM 2398 C CA . PRO A 1 300 ? -20.351 0.356 23.652 1.00 95.25 300 PRO A CA 1
ATOM 2399 C C . PRO A 1 300 ? -19.461 -0.806 24.116 1.00 95.25 300 PRO A C 1
ATOM 2401 O O . PRO A 1 300 ? -19.204 -1.740 23.352 1.00 95.25 300 PRO A O 1
ATOM 2404 N N . VAL A 1 301 ? -19.051 -0.782 25.385 1.00 92.69 301 VAL A N 1
ATOM 2405 C CA . VAL A 1 301 ? -18.179 -1.801 26.006 1.00 92.69 301 VAL A CA 1
ATOM 2406 C C . VAL A 1 301 ? -18.861 -3.173 26.056 1.00 92.69 301 VAL A C 1
ATOM 2408 O O . VAL A 1 301 ? -18.201 -4.203 25.996 1.00 92.69 301 VAL A O 1
ATOM 2411 N N . GLU A 1 302 ? -20.190 -3.190 26.116 1.00 92.44 302 GLU A N 1
ATOM 2412 C CA . GLU A 1 302 ? -21.027 -4.389 26.187 1.00 92.44 302 GLU A CA 1
ATOM 2413 C C . GLU A 1 302 ? -21.277 -5.038 24.815 1.00 92.44 302 GLU A C 1
ATOM 2415 O O . GLU A 1 302 ? -22.012 -6.021 24.720 1.00 92.44 302 GLU A O 1
ATOM 2420 N N . SER A 1 303 ? -20.708 -4.485 23.738 1.00 92.94 303 SER A N 1
ATOM 2421 C CA . SER A 1 303 ? -20.894 -5.020 22.387 1.00 92.94 303 SER A CA 1
ATOM 2422 C C . SER A 1 303 ? -20.271 -6.412 22.269 1.00 92.94 303 SER A C 1
ATOM 2424 O O . SER A 1 303 ? -19.093 -6.592 22.569 1.00 92.94 303 SER A O 1
ATOM 2426 N N . LEU A 1 304 ? -21.046 -7.383 21.780 1.00 91.31 304 LEU A N 1
ATOM 2427 C CA . LEU A 1 304 ? -20.616 -8.783 21.673 1.00 91.31 304 LEU A CA 1
ATOM 2428 C C . LEU A 1 304 ? -19.410 -8.967 20.741 1.00 91.31 304 LEU A C 1
ATOM 2430 O O . LEU A 1 304 ? -18.513 -9.737 21.064 1.00 91.31 304 LEU A O 1
ATOM 2434 N N . ASP A 1 305 ? -19.361 -8.210 19.643 1.00 94.38 305 ASP A N 1
ATOM 2435 C CA . ASP A 1 305 ? -18.310 -8.306 18.617 1.00 94.38 305 ASP A CA 1
ATOM 2436 C C . ASP A 1 305 ? -17.051 -7.488 18.953 1.00 94.38 305 ASP A C 1
ATOM 2438 O O . ASP A 1 305 ? -16.091 -7.442 18.183 1.00 94.38 305 ASP A O 1
ATOM 2442 N N . LEU A 1 306 ? -17.047 -6.787 20.093 1.00 94.12 306 LEU A N 1
ATOM 2443 C CA . LEU A 1 306 ? -15.934 -5.930 20.497 1.00 94.12 306 LEU A CA 1
ATOM 2444 C C . LEU A 1 306 ? -14.578 -6.658 20.529 1.00 94.12 306 LEU A C 1
ATOM 2446 O O . LEU A 1 306 ? -13.599 -6.048 20.092 1.00 94.12 306 LEU A O 1
ATOM 2450 N N . PRO A 1 307 ? -14.479 -7.924 20.986 1.00 94.50 307 PRO A N 1
ATOM 2451 C CA . PRO A 1 307 ? -13.229 -8.670 20.931 1.00 94.50 307 PRO A CA 1
ATOM 2452 C C . PRO A 1 307 ? -12.654 -8.786 19.510 1.00 94.50 307 PRO A C 1
ATOM 2454 O O . PRO A 1 307 ? -11.463 -8.547 19.303 1.00 94.50 307 PRO A O 1
ATOM 2457 N N . ASP A 1 308 ? -13.507 -9.052 18.519 1.00 93.94 308 ASP A N 1
ATOM 2458 C CA . ASP A 1 308 ? -13.102 -9.287 17.129 1.00 93.94 308 ASP A CA 1
ATOM 2459 C C . ASP A 1 308 ? -12.579 -8.015 16.444 1.00 93.94 308 ASP A C 1
ATOM 2461 O O . ASP A 1 308 ? -11.721 -8.067 15.554 1.00 93.94 308 ASP A O 1
ATOM 2465 N N . TYR A 1 309 ? -13.010 -6.835 16.902 1.00 95.75 309 TYR A N 1
ATOM 2466 C CA . TYR A 1 309 ? -12.518 -5.556 16.380 1.00 95.75 309 TYR A CA 1
ATOM 2467 C C . TYR A 1 309 ? -11.026 -5.312 16.661 1.00 95.75 309 TYR A C 1
ATOM 2469 O O . TYR A 1 309 ? -10.398 -4.488 15.988 1.00 95.75 309 TYR A O 1
ATOM 2477 N N . PHE A 1 310 ? -10.419 -6.036 17.606 1.00 95.38 310 PHE A N 1
ATOM 2478 C CA . PHE A 1 310 ? -8.998 -5.908 17.942 1.00 95.38 310 PHE A CA 1
ATOM 2479 C C . PHE A 1 310 ? -8.064 -6.786 17.095 1.00 95.38 310 PHE A C 1
ATOM 2481 O O . PHE A 1 310 ? -6.846 -6.741 17.295 1.00 95.38 310 PHE A O 1
ATOM 2488 N N . GLY A 1 311 ? -8.571 -7.497 16.079 1.00 92.62 311 GLY A N 1
ATOM 2489 C CA . GLY A 1 311 ? -7.751 -8.350 15.204 1.00 92.62 311 GLY A CA 1
ATOM 2490 C C . GLY A 1 311 ? -6.584 -7.627 14.504 1.00 92.62 311 GLY A C 1
ATOM 2491 O O . GLY A 1 311 ? -5.585 -8.246 14.126 1.00 92.62 311 GLY A O 1
ATOM 2492 N N . PHE A 1 312 ? -6.637 -6.296 14.362 1.00 93.38 312 PHE A N 1
ATOM 2493 C CA . PHE A 1 312 ? -5.494 -5.522 13.861 1.00 93.38 312 PHE A CA 1
ATOM 2494 C C . PHE A 1 312 ? -4.301 -5.526 14.830 1.00 93.38 312 PHE A C 1
ATOM 2496 O O . PHE A 1 312 ? -3.156 -5.567 14.380 1.00 93.38 312 PHE A O 1
ATOM 2503 N N . MET A 1 313 ? -4.540 -5.511 16.146 1.00 95.44 313 MET A N 1
ATOM 2504 C CA . MET A 1 313 ? -3.479 -5.556 17.157 1.00 95.44 313 MET A CA 1
ATOM 2505 C C . MET A 1 313 ? -2.810 -6.924 17.185 1.00 95.44 313 MET A C 1
ATOM 2507 O O . MET A 1 313 ? -1.582 -6.998 17.193 1.00 95.44 313 MET A O 1
ATOM 2511 N N . GLU A 1 314 ? -3.600 -7.997 17.115 1.00 92.31 314 GLU A N 1
ATOM 2512 C CA . GLU A 1 314 ? -3.079 -9.359 16.980 1.00 92.31 314 GLU A CA 1
ATOM 2513 C C . GLU A 1 314 ? -2.158 -9.472 15.768 1.00 92.31 314 GLU A C 1
ATOM 2515 O O . GLU A 1 314 ? -1.024 -9.942 15.878 1.00 92.31 314 GLU A O 1
ATOM 2520 N N . HIS A 1 315 ? -2.600 -8.955 14.618 1.00 90.88 315 HIS A N 1
ATOM 2521 C CA . HIS A 1 315 ? -1.777 -8.928 13.418 1.00 90.88 315 HIS A CA 1
ATOM 2522 C C . HIS A 1 315 ? -0.480 -8.137 13.622 1.00 90.88 315 HIS A C 1
ATOM 2524 O O . HIS A 1 315 ? 0.586 -8.602 13.228 1.00 90.88 315 HIS A O 1
ATOM 2530 N N . LEU A 1 316 ? -0.526 -6.953 14.238 1.00 92.50 316 LEU A N 1
ATOM 2531 C CA . LEU A 1 316 ? 0.677 -6.154 14.487 1.00 92.50 316 LEU A CA 1
ATOM 2532 C C . LEU A 1 316 ? 1.683 -6.874 15.398 1.00 92.50 316 LEU A C 1
ATOM 2534 O O . LEU A 1 316 ? 2.887 -6.776 15.154 1.00 92.50 316 LEU A O 1
ATOM 2538 N N . LEU A 1 317 ? 1.201 -7.608 16.402 1.00 94.44 317 LEU A N 1
ATOM 2539 C CA . LEU A 1 317 ? 2.019 -8.367 17.352 1.00 94.44 317 LEU A CA 1
ATOM 2540 C C . LEU A 1 317 ? 2.537 -9.699 16.779 1.00 94.44 317 LEU A C 1
ATOM 2542 O O . LEU A 1 317 ? 3.581 -10.185 17.208 1.00 94.44 317 LEU A O 1
ATOM 2546 N N . ALA A 1 318 ? 1.826 -10.306 15.821 1.00 91.12 318 ALA A N 1
ATOM 2547 C CA . ALA A 1 318 ? 2.103 -11.668 15.350 1.00 91.12 318 ALA A CA 1
ATOM 2548 C C . ALA A 1 318 ? 2.498 -11.790 13.866 1.00 91.12 318 ALA A C 1
ATOM 2550 O O . ALA A 1 318 ? 2.818 -12.894 13.422 1.00 91.12 318 ALA A O 1
ATOM 2551 N N . ARG A 1 319 ? 2.480 -10.702 13.084 1.00 88.62 319 ARG A N 1
ATOM 2552 C CA . ARG A 1 319 ? 2.823 -10.730 11.649 1.00 88.62 319 ARG A CA 1
ATOM 2553 C C . ARG A 1 319 ? 4.210 -11.323 11.387 1.00 88.62 319 ARG A C 1
ATOM 2555 O O . ARG A 1 319 ? 5.156 -11.089 12.134 1.00 88.62 319 ARG A O 1
ATOM 2562 N N . SER A 1 320 ? 4.344 -12.025 10.260 1.00 86.38 320 SER A N 1
ATOM 2563 C CA . SER A 1 320 ? 5.578 -12.734 9.888 1.00 86.38 320 SER A CA 1
ATOM 2564 C C . SER A 1 320 ? 6.771 -11.815 9.613 1.00 86.38 320 SER A C 1
ATOM 2566 O O . SER A 1 320 ? 7.915 -12.252 9.697 1.00 86.38 320 SER A O 1
ATOM 2568 N N . PHE A 1 321 ? 6.517 -10.551 9.273 1.00 88.25 321 PHE A N 1
ATOM 2569 C CA . PHE A 1 321 ? 7.545 -9.569 8.952 1.00 88.25 321 PHE A CA 1
ATOM 2570 C C . PHE A 1 321 ? 7.453 -8.362 9.893 1.00 88.25 321 PHE A C 1
ATOM 2572 O O . PHE A 1 321 ? 6.421 -7.692 9.952 1.00 88.25 321 PHE A O 1
ATOM 2579 N N . MET A 1 322 ? 8.543 -8.091 10.620 1.00 89.50 322 MET A N 1
ATOM 2580 C CA . MET A 1 322 ? 8.663 -7.025 11.626 1.00 89.50 322 MET A CA 1
ATOM 2581 C C . MET A 1 322 ? 7.485 -6.954 12.624 1.00 89.50 322 MET A C 1
ATOM 2583 O O . MET A 1 322 ? 6.831 -5.906 12.707 1.00 89.50 322 MET A O 1
ATOM 2587 N N . PRO A 1 323 ? 7.161 -8.026 13.373 1.00 92.38 323 PRO A N 1
ATOM 2588 C CA . PRO A 1 323 ? 6.149 -7.946 14.426 1.00 92.38 323 PRO A CA 1
ATOM 2589 C C . PRO A 1 323 ? 6.536 -6.899 15.475 1.00 92.38 323 PRO A C 1
ATOM 2591 O O . PRO A 1 323 ? 7.718 -6.695 15.767 1.00 92.38 323 PRO A O 1
ATOM 2594 N N . LEU A 1 324 ? 5.539 -6.215 16.030 1.00 94.12 324 LEU A N 1
ATOM 2595 C CA . LEU A 1 324 ? 5.760 -5.326 17.162 1.00 94.12 324 LEU A CA 1
ATOM 2596 C C . LEU A 1 324 ? 5.974 -6.172 18.423 1.00 94.12 324 LEU A C 1
ATOM 2598 O O . LEU A 1 324 ? 5.187 -7.083 18.670 1.00 94.12 324 LEU A O 1
ATOM 2602 N N . PRO A 1 325 ? 7.000 -5.878 19.243 1.00 94.62 325 PRO A N 1
ATOM 2603 C CA . PRO A 1 325 ? 7.209 -6.608 20.492 1.00 94.62 325 PRO A CA 1
ATOM 2604 C C . PRO A 1 325 ? 6.078 -6.348 21.495 1.00 94.62 325 PRO A C 1
ATOM 2606 O O . PRO A 1 325 ? 5.754 -7.212 22.305 1.00 94.62 325 PRO A O 1
ATOM 2609 N N . SER A 1 326 ? 5.486 -5.155 21.440 1.00 96.25 326 SER A N 1
ATOM 2610 C CA . SER A 1 326 ? 4.332 -4.751 22.233 1.00 96.25 326 SER A CA 1
ATOM 2611 C C . SER A 1 326 ? 3.633 -3.549 21.601 1.00 96.25 326 SER A C 1
ATOM 2613 O O . SER A 1 326 ? 4.196 -2.860 20.743 1.00 96.25 326 SER A O 1
ATOM 2615 N N . ILE A 1 327 ? 2.404 -3.289 22.043 1.00 97.12 327 ILE A N 1
ATOM 2616 C CA . ILE A 1 327 ? 1.619 -2.106 21.687 1.00 97.12 327 ILE A CA 1
ATOM 2617 C C . ILE A 1 327 ? 1.363 -1.313 22.966 1.00 97.12 327 ILE A C 1
ATOM 2619 O O . ILE A 1 327 ? 0.701 -1.795 23.881 1.00 97.12 327 ILE A O 1
ATOM 2623 N N . ALA A 1 328 ? 1.906 -0.100 23.042 1.00 96.81 328 ALA A N 1
ATOM 2624 C CA . ALA A 1 328 ? 1.680 0.809 24.160 1.00 96.81 328 ALA A CA 1
ATOM 2625 C C . ALA A 1 328 ? 0.506 1.740 23.846 1.00 96.81 328 ALA A C 1
ATOM 2627 O O . ALA A 1 328 ? 0.640 2.613 22.995 1.00 96.81 328 ALA A O 1
ATOM 2628 N N . ILE A 1 329 ? -0.600 1.557 24.558 1.00 97.81 329 ILE A N 1
ATOM 2629 C CA . ILE A 1 329 ? -1.845 2.317 24.454 1.00 97.81 329 ILE A CA 1
ATOM 2630 C C . ILE A 1 329 ? -1.842 3.380 25.554 1.00 97.81 329 ILE A C 1
ATOM 2632 O O . ILE A 1 329 ? -1.838 3.060 26.742 1.00 97.81 329 ILE A O 1
ATOM 2636 N N . GLU A 1 330 ? -1.819 4.653 25.180 1.00 97.31 330 GLU A N 1
ATOM 2637 C CA . GLU A 1 330 ? -1.854 5.777 26.123 1.00 97.31 330 GLU A CA 1
ATOM 2638 C C . GLU A 1 330 ? -3.291 6.223 26.393 1.00 97.31 330 GLU A C 1
ATOM 2640 O O . GLU A 1 330 ? -3.666 6.433 27.550 1.00 97.31 330 GLU A O 1
ATOM 2645 N N . THR A 1 331 ? -4.114 6.323 25.344 1.00 97.75 331 THR A N 1
ATOM 2646 C CA . THR A 1 331 ? -5.490 6.815 25.461 1.00 97.75 331 THR A CA 1
ATOM 2647 C C . THR A 1 331 ? -6.508 5.949 24.729 1.00 97.75 331 THR A C 1
ATOM 2649 O O . THR A 1 331 ? -6.228 5.368 23.679 1.00 97.75 331 THR A O 1
ATOM 2652 N N . ILE A 1 332 ? -7.713 5.884 25.296 1.00 97.62 332 ILE A N 1
ATOM 2653 C CA . ILE A 1 332 ? -8.902 5.283 24.689 1.00 97.62 332 ILE A CA 1
ATOM 2654 C C . ILE A 1 332 ? -10.040 6.295 24.836 1.00 97.62 332 ILE A C 1
ATOM 2656 O O . ILE A 1 332 ? -10.355 6.708 25.949 1.00 97.62 332 ILE A O 1
ATOM 2660 N N . ASN A 1 333 ? -10.632 6.729 23.722 1.00 96.75 333 ASN A N 1
ATOM 2661 C CA . ASN A 1 333 ? -11.687 7.753 23.674 1.00 96.75 333 ASN A CA 1
ATOM 2662 C C . ASN A 1 333 ? -11.315 9.070 24.383 1.00 96.75 333 ASN A C 1
ATOM 2664 O O . ASN A 1 333 ? -12.164 9.742 24.960 1.00 96.75 333 ASN A O 1
ATOM 2668 N N . GLY A 1 334 ? -10.033 9.444 24.334 1.00 94.62 334 GLY A N 1
ATOM 2669 C CA . GLY A 1 334 ? -9.504 10.657 24.972 1.00 94.62 334 GLY A CA 1
ATOM 2670 C C . GLY A 1 334 ? -9.200 10.520 26.468 1.00 94.62 334 GLY A C 1
ATOM 2671 O O . GLY A 1 334 ? -8.561 11.404 27.036 1.00 94.62 334 GLY A O 1
ATOM 2672 N N . GLU A 1 335 ? -9.580 9.410 27.100 1.00 95.12 335 GLU A N 1
ATOM 2673 C CA . GLU A 1 335 ? -9.250 9.096 28.492 1.00 95.12 335 GLU A CA 1
ATOM 2674 C C . GLU A 1 335 ? -7.985 8.239 28.578 1.00 95.12 335 GLU A C 1
ATOM 2676 O O . GLU A 1 335 ? -7.596 7.587 27.607 1.00 95.12 335 GLU A O 1
ATOM 2681 N N . ARG A 1 336 ? -7.325 8.207 29.744 1.00 96.19 336 ARG A N 1
ATOM 2682 C CA . ARG A 1 336 ? -6.165 7.325 29.953 1.00 96.19 336 ARG A CA 1
ATOM 2683 C C . ARG A 1 336 ? -6.586 5.869 29.793 1.00 96.19 336 ARG A C 1
ATOM 2685 O O . ARG A 1 336 ? -7.561 5.434 30.400 1.00 96.19 336 ARG A O 1
ATOM 2692 N N . ALA A 1 337 ? -5.802 5.096 29.044 1.00 95.00 337 ALA A N 1
ATOM 2693 C CA . ALA A 1 337 ? -6.117 3.695 28.771 1.00 95.00 337 ALA A CA 1
ATOM 2694 C C . ALA A 1 337 ? -6.290 2.866 30.058 1.00 95.00 337 ALA A C 1
ATOM 2696 O O . ALA A 1 337 ? -7.171 2.016 30.124 1.00 95.00 337 ALA A O 1
ATOM 2697 N N . ALA A 1 338 ? -5.509 3.162 31.104 1.00 94.19 338 ALA A N 1
ATOM 2698 C CA . ALA A 1 338 ? -5.559 2.450 32.382 1.00 94.19 338 ALA A CA 1
ATOM 2699 C C . ALA A 1 338 ? -6.853 2.681 33.188 1.00 94.19 338 ALA A C 1
ATOM 2701 O O . ALA A 1 338 ? -7.189 1.868 34.041 1.00 94.19 338 ALA A O 1
ATOM 2702 N N . SER A 1 339 ? -7.571 3.783 32.946 1.00 93.56 339 SER A N 1
ATOM 2703 C CA . SER A 1 339 ? -8.865 4.074 33.584 1.00 93.56 339 SER A CA 1
ATOM 2704 C C . SER A 1 339 ? -10.056 3.786 32.671 1.00 93.56 339 SER A C 1
ATOM 2706 O O . SER A 1 339 ? -11.196 3.998 33.070 1.00 93.56 339 SER A O 1
ATOM 2708 N N . SER A 1 340 ? -9.797 3.351 31.439 1.00 94.62 340 SER A N 1
ATOM 2709 C CA . SER A 1 340 ? -10.824 3.150 30.430 1.00 94.62 340 SER A CA 1
ATOM 2710 C C . SER A 1 340 ? -11.640 1.885 30.718 1.00 94.62 340 SER A C 1
ATOM 2712 O O . SER A 1 340 ? -11.056 0.849 31.043 1.00 94.62 340 SER A O 1
ATOM 2714 N N . PRO A 1 341 ? -12.970 1.898 30.519 1.00 94.25 341 PRO A N 1
ATOM 2715 C CA . PRO A 1 341 ? -13.791 0.703 30.707 1.00 94.25 341 PRO A CA 1
ATOM 2716 C C . PRO A 1 341 ? -13.484 -0.404 29.680 1.00 94.25 341 PRO A C 1
ATOM 2718 O O . PRO A 1 341 ? -13.810 -1.562 29.917 1.00 94.25 341 PRO A O 1
ATOM 2721 N N . TYR A 1 342 ? -12.802 -0.076 28.576 1.00 95.31 342 TYR A N 1
ATOM 2722 C CA . TYR A 1 342 ? -12.347 -1.038 27.565 1.00 95.31 342 TYR A CA 1
ATOM 2723 C C . TYR A 1 342 ? -11.100 -1.832 27.992 1.00 95.31 342 TYR A C 1
ATOM 2725 O O . TYR A 1 342 ? -10.703 -2.764 27.291 1.00 95.31 342 TYR A O 1
ATOM 2733 N N . LEU A 1 343 ? -10.470 -1.488 29.125 1.00 93.94 343 LEU A N 1
ATOM 2734 C CA . LEU A 1 343 ? -9.282 -2.185 29.624 1.00 93.94 343 LEU A CA 1
ATOM 2735 C C . LEU A 1 343 ? -9.550 -3.673 29.880 1.00 93.94 343 LEU A C 1
ATOM 2737 O O . LEU A 1 343 ? -8.732 -4.508 29.506 1.00 93.94 343 LEU A O 1
ATOM 2741 N N . SER A 1 344 ? -10.711 -4.010 30.439 1.00 92.81 344 SER A N 1
ATOM 2742 C CA . SER A 1 344 ? -11.095 -5.397 30.739 1.00 92.81 344 SER A CA 1
ATOM 2743 C C . SER A 1 344 ? -11.118 -6.284 29.488 1.00 92.81 344 SER A C 1
ATOM 2745 O O . SER A 1 344 ? -10.693 -7.438 29.526 1.00 92.81 344 SER A O 1
ATOM 2747 N N . ILE A 1 345 ? -11.557 -5.735 28.352 1.00 94.12 345 ILE A N 1
ATOM 2748 C CA . ILE A 1 345 ? -11.542 -6.434 27.064 1.00 94.12 345 ILE A CA 1
ATOM 2749 C C . ILE A 1 345 ? -10.103 -6.644 26.592 1.00 94.12 345 ILE A C 1
ATOM 2751 O O . ILE A 1 345 ? -9.751 -7.750 26.185 1.00 94.12 345 ILE A O 1
ATOM 2755 N N . LEU A 1 346 ? -9.247 -5.625 26.696 1.00 93.94 346 LEU A N 1
ATOM 2756 C CA . LEU A 1 346 ? -7.832 -5.750 26.336 1.00 93.94 346 LEU A CA 1
ATOM 2757 C C . LEU A 1 346 ? -7.117 -6.812 27.185 1.00 93.94 346 LEU A C 1
ATOM 2759 O O . LEU A 1 346 ? -6.362 -7.607 26.633 1.00 93.94 346 LEU A O 1
ATOM 2763 N N . GLU A 1 347 ? -7.389 -6.865 28.490 1.00 94.56 347 GLU A N 1
ATOM 2764 C CA . GLU A 1 347 ? -6.868 -7.890 29.410 1.00 94.56 347 GLU A CA 1
ATOM 2765 C C . GLU A 1 347 ? -7.388 -9.298 29.081 1.00 94.56 347 GLU A C 1
ATOM 2767 O O . GLU A 1 347 ? -6.696 -10.292 29.304 1.00 94.56 347 GLU A O 1
ATOM 2772 N N . SER A 1 348 ? -8.603 -9.403 28.533 1.00 93.56 348 SER A N 1
ATOM 2773 C CA . SER A 1 348 ? -9.164 -10.690 28.112 1.00 93.56 348 SER A CA 1
ATOM 2774 C C . SER A 1 348 ? -8.494 -11.248 26.852 1.00 93.56 348 SER A C 1
ATOM 2776 O O . SER A 1 348 ? -8.384 -12.468 26.715 1.00 93.56 348 SER A O 1
ATOM 2778 N N . LEU A 1 349 ? -8.017 -10.368 25.965 1.00 93.50 349 LEU A N 1
ATOM 2779 C CA . LEU A 1 349 ? -7.447 -10.711 24.661 1.00 93.50 349 LEU A CA 1
ATOM 2780 C C . LEU A 1 349 ? -5.924 -10.858 24.691 1.00 93.50 349 LEU A C 1
ATOM 2782 O O . LEU A 1 349 ? -5.368 -11.809 24.138 1.00 93.50 349 LEU A O 1
ATOM 2786 N N . PHE A 1 350 ? -5.243 -9.928 25.352 1.00 95.88 350 PHE A N 1
ATOM 2787 C CA . PHE A 1 350 ? -3.792 -9.785 25.324 1.00 95.88 350 PHE A CA 1
ATOM 2788 C C . PHE A 1 350 ? -3.194 -10.017 26.708 1.00 95.88 350 PHE A C 1
ATOM 2790 O O . PHE A 1 350 ? -3.859 -9.877 27.731 1.00 95.88 350 PHE A O 1
ATOM 2797 N N . GLU A 1 351 ? -1.900 -10.327 26.756 1.00 95.38 351 GLU A N 1
ATOM 2798 C CA . GLU A 1 351 ? -1.167 -10.179 28.011 1.00 95.38 351 GLU A CA 1
ATOM 2799 C C . GLU A 1 351 ? -0.913 -8.684 28.224 1.00 95.38 351 GLU A C 1
ATOM 2801 O O . GLU A 1 351 ? -0.291 -8.029 27.386 1.00 95.38 351 GLU A O 1
ATOM 2806 N N . VAL A 1 352 ? -1.448 -8.120 29.305 1.00 95.50 352 VAL A N 1
ATOM 2807 C CA . VAL A 1 352 ? -1.465 -6.672 29.527 1.00 95.50 352 VAL A CA 1
ATOM 2808 C C . VAL A 1 352 ? -0.656 -6.303 30.765 1.00 95.50 352 VAL A C 1
ATOM 2810 O O . VAL A 1 352 ? -0.857 -6.848 31.846 1.00 95.50 352 VAL A O 1
ATOM 2813 N N . ALA A 1 353 ? 0.228 -5.318 30.613 1.00 94.06 353 ALA A N 1
ATOM 2814 C CA . ALA A 1 353 ? 0.860 -4.617 31.723 1.00 94.06 353 ALA A CA 1
ATOM 2815 C C . ALA A 1 353 ? 0.327 -3.181 31.783 1.00 94.06 353 ALA A C 1
ATOM 2817 O O . ALA A 1 353 ? 0.622 -2.363 30.904 1.00 94.06 353 ALA A O 1
ATOM 2818 N N . ALA A 1 354 ? -0.459 -2.876 32.814 1.00 90.25 354 ALA A N 1
ATOM 2819 C CA . ALA A 1 354 ? -0.999 -1.543 33.044 1.00 90.25 354 ALA A CA 1
ATOM 2820 C C . ALA A 1 354 ? -0.084 -0.728 33.973 1.00 90.25 354 ALA A C 1
ATOM 2822 O O . ALA A 1 354 ? 0.283 -1.167 35.060 1.00 90.25 354 ALA A O 1
ATOM 2823 N N . ASP A 1 355 ? 0.264 0.476 33.531 1.00 88.75 355 ASP A N 1
ATOM 2824 C CA . ASP A 1 355 ? 0.892 1.537 34.317 1.00 88.75 355 ASP A CA 1
ATOM 2825 C C . ASP A 1 355 ? -0.089 2.721 34.402 1.00 88.75 355 ASP A C 1
ATOM 2827 O O . ASP A 1 355 ? -1.009 2.841 33.591 1.00 88.75 355 ASP A O 1
ATOM 2831 N N . TRP A 1 356 ? 0.107 3.643 35.343 1.00 81.75 356 TRP A N 1
ATOM 2832 C CA . TRP A 1 356 ? -0.789 4.786 35.558 1.00 81.75 356 TRP A CA 1
ATOM 2833 C C . TRP A 1 356 ? -0.950 5.677 34.315 1.00 81.75 356 TRP A C 1
ATOM 2835 O O . TRP A 1 356 ? -1.954 6.381 34.189 1.00 81.75 356 TRP A O 1
ATOM 2845 N N . ASN A 1 357 ? 0.036 5.670 33.409 1.00 85.19 357 ASN A N 1
ATOM 2846 C CA . ASN A 1 357 ? 0.051 6.508 32.211 1.00 85.19 357 ASN A CA 1
ATOM 2847 C C . ASN A 1 357 ? -0.245 5.752 30.905 1.00 85.19 357 ASN A C 1
ATOM 2849 O O . ASN A 1 357 ? -0.545 6.390 29.899 1.00 85.19 357 ASN A O 1
ATOM 2853 N N . LYS A 1 358 ? -0.119 4.419 30.878 1.00 92.75 358 LYS A N 1
ATOM 2854 C CA . LYS A 1 358 ? -0.305 3.624 29.655 1.00 92.75 358 LYS A CA 1
ATOM 2855 C C . LYS A 1 358 ? -0.590 2.158 29.949 1.00 92.75 358 LYS A C 1
ATOM 2857 O O . LYS A 1 358 ? -0.164 1.617 30.962 1.00 92.75 358 LYS A O 1
ATOM 2862 N N . VAL A 1 359 ? -1.215 1.499 28.991 1.00 95.75 359 VAL A N 1
ATOM 2863 C CA . VAL A 1 359 ? -1.486 0.064 28.980 1.00 95.75 359 VAL A CA 1
ATOM 2864 C C . VAL A 1 359 ? -0.629 -0.558 27.889 1.00 95.75 359 VAL A C 1
ATOM 2866 O O . VAL A 1 359 ? -0.689 -0.139 26.738 1.00 95.75 359 VAL A O 1
ATOM 2869 N N . THR A 1 360 ? 0.217 -1.523 28.236 1.00 96.69 360 THR A N 1
ATOM 2870 C CA . THR A 1 360 ? 1.085 -2.200 27.264 1.00 96.69 360 THR A CA 1
ATOM 2871 C C . THR A 1 360 ? 0.546 -3.594 26.991 1.00 96.69 360 THR A C 1
ATOM 2873 O O . THR A 1 360 ? 0.542 -4.427 27.892 1.00 96.69 360 THR A O 1
ATOM 2876 N N . ALA A 1 361 ? 0.103 -3.835 25.760 1.00 96.44 361 ALA A N 1
ATOM 2877 C CA . ALA A 1 361 ? -0.385 -5.126 25.296 1.00 96.44 361 ALA A CA 1
ATOM 2878 C C . ALA A 1 361 ? 0.741 -5.925 24.624 1.00 96.44 361 ALA A C 1
ATOM 2880 O O . ALA A 1 361 ? 1.469 -5.406 23.769 1.00 96.44 361 ALA A O 1
ATOM 2881 N N . TYR A 1 362 ? 0.853 -7.194 24.995 1.00 96.12 362 TYR A N 1
ATOM 2882 C CA . TYR A 1 362 ? 1.777 -8.177 24.448 1.00 96.12 362 TYR A CA 1
ATOM 2883 C C . TYR A 1 362 ? 1.002 -9.312 23.784 1.00 96.12 362 TYR A C 1
ATOM 2885 O O . TYR A 1 362 ? -0.171 -9.564 24.079 1.00 96.12 362 TYR A O 1
ATOM 2893 N N . LYS A 1 363 ? 1.676 -10.028 22.881 1.00 91.38 363 LYS A N 1
ATOM 2894 C CA . LYS A 1 363 ? 1.132 -11.267 22.333 1.00 91.38 363 LYS A CA 1
ATOM 2895 C C . LYS A 1 363 ? 0.972 -12.271 23.475 1.00 91.38 363 LYS A C 1
ATOM 2897 O O . LYS A 1 363 ? 1.937 -12.527 24.187 1.00 91.38 363 LYS A O 1
ATOM 2902 N N . ARG A 1 364 ? -0.217 -12.854 23.613 1.00 83.50 364 ARG A N 1
ATOM 2903 C CA . ARG A 1 364 ? -0.448 -13.944 24.561 1.00 83.50 364 ARG A CA 1
ATOM 2904 C C . ARG A 1 364 ? 0.381 -15.166 24.142 1.00 83.50 364 ARG A C 1
ATOM 2906 O O . ARG A 1 364 ? 0.421 -15.487 22.950 1.00 83.50 364 ARG A O 1
ATOM 2913 N N . ALA A 1 365 ? 1.089 -15.755 25.105 1.00 67.81 365 ALA A N 1
ATOM 2914 C CA . ALA A 1 365 ? 1.989 -16.891 24.893 1.00 67.81 365 ALA A CA 1
ATOM 2915 C C . ALA A 1 365 ? 1.277 -18.130 24.338 1.00 67.81 365 ALA A C 1
ATOM 2917 O O . ALA A 1 365 ? 0.125 -18.387 24.762 1.00 67.81 365 ALA A O 1
#

Radius of gyration: 24.38 Å; chains: 1; bounding box: 66×35×66 Å

Foldseek 3Di:
DCLVDPPDAPVVVQVCLVVFQWFWFALAQVHIDIDRLVLPLLDDRPLLVVDPPVVCVVVVVLQDVDQADWAWQVVSCVSNVDDLQVNLLVQSVCRNSRFKGFSGCQLVLLCVVVVSGQPPLDPDDDDDDPVCVVVSVVVVVSSRGRDGIMHTDDDNDPDDDPVNLLVSLLVLVVVVCVVAQKDDQQLQPPPDPCSHCVNNVVSQVVCVVVLQWDWDCPDPLGDDIMIHGPVSVVVVVDDFQQQDKDKDQLLDSNHCACGPRPVCPVPHHHSDGLWMWIDGGPDTAWTAPPVNQEIEGPDDLPDPCVLVSCVSNVCQQPHPRNRDQKHKHQYYNNHGCLPDPNVVSLVVQFVWDDDPRTIIGGHDD

Secondary structure (DSSP, 8-state):
-TTTSTT--HHHHHHHHHHSSEEEEESSTT-EEEEEGGGGGGS--TTTTSS-TTSHHHHHHHH-S-TT-EE-HHHHHHHH---HHHHHHHHHHHHHTTSEEES-HHHHHHHHHTTTS--------SPPPTTSHHHHHHHHHHHH---S-EEEPPPPPS---HHHHHHHHHHHHHHHHHHHSEE-TTGGGGS-GGGSHHHHHHHHHHHHHTTSSEEE--STT--S-EEE-HHHHHHHHSPP-TT-EEEEETTSTT--TT---HHHHTTS----TT-EEEEETTEEEEEEETTTTEEEE-S-TT-TTTTGGGHHHHHHHH-SSS--S-EEE-EETTEEGGG-TTHHHHHHHSEEEEETTEEEEE---

pLDDT: mean 87.44, std 13.07, range [37.59, 98.38]

Sequence (365 aa):
LPARVGHYTSTMLDGITEQSDLMWSGCGPQKILLSFRFNRDLYPNPDADAEPETLWPQIAPRLFPDLRGQYDFENLLDYTGITVAELTQSLWEFVWRGRVSNDTFGSLRKGIETKFKPIETAKRMAAPTSAGMRGRFNAWKSSRAYPGHWYVLPEIQADMDALDEEELNQERIRVLVGRYGVLFREVLAQELPCMRWGALFKTLRRMELAGELVTGYFFEDIPGLQFTTSAALETFLGPMPEESIFWLNATDPASFCGSELPALKETLPRRLQGTHIVYHGARLVIVSKGNGKELEIRVPVESLDLPDYFGFMEHLLARSFMPLPSIAIETINGERAASSPYLSILESLFEVAADWNKVTAYKRA